Protein AF-A0A399Y060-F1 (afdb_monomer_lite)

Secondary structure (DSSP, 8-state):
--HHHHHHHHHHHHHHHHHHHHHHHHTT-SSPPP-TTS---TT-HHHHHHHHHHTIIIIITTSS-TTHHHHHHHHHHHHHHHHTT----HHHHHHHHHHHHHHHHHTT-THHHHHHHHHHHHHTTS-----------PPPSS---GGGSHHHHHHHHHHTTSTTTHHHHHHHHHHHHHTTT---PBPPTTS-GGG-SEEEEESS--GGGSGGGT--SB-STTSSSHHHHHHHHHHHHTT--GGGEEEEESS-S--SSTT---HHHHHHHHHHHHHHHHH-TT--EEEEESHHHHHHHHHHHHH-GGGGGSEEEEE--SSHHHHTGGGTS-HHHHHHHHHHHHHHHTSPPPP-

Sequence (352 aa):
MDERDYANAVGDAIRLVASELRPWMQQRLDGWPPDERGEVTPYDPHYLVNVLLELWLSHFSDSFGSDGHLLVQGFRHTRNRWAHHVPFDEEAALRGIEVCRGMLAAIASPQERELATSAGRLRGSRPPSTSKPTSRPQSVPGSHRRMRSTKFRDEQWRHRFDPYVAPVNELVDRLIEERGGSWMPYIPAYHGGIESEILLLYQDPGKMTAKDFGGSGFLGSENDDPTAQVLAECLDAADLDAKRVTPWNAYPWFLSDQGRLTDRMIKEGLNPLHRLLELIPTAHTIVTGGAKAHHSWRLFSEQYRDASRWRHIKTFHTSGRGITNGGRQTKVEGIAHVVAAFREAATPPDAP

Radius of gyration: 22.53 Å; chains: 1; bounding box: 60×54×66 Å

pLDDT: mean 85.89, std 15.28, range [29.33, 98.81]

Foldseek 3Di:
DDQVVLLVLLVVLLQVLLVLLLVLVVVQDPDAAADPVRDGDSSDSQSSLVSCQVCVVPGNVVFLPPCRNVLSVLQNVSVVCSVVVPTDDLVSSLSSLVSSLSSCVRSVHPCSVVSVVVSVVSVPPDDDDDDDDDDDDDDDPDDALCLVDPVVLVVQVVCCCPPQNNVQVVLQVVVCVVVVNQAFAGATNQAQRLQAQEEEEEAEDDLLCDVVSVHSSHDALRGNDQLSVLVVVLCVLLVHRNNNYTYAYLQGGDDPPPPPDDPVSSVVSLVSVVSSCVSRVNHAEYEYADDNSVVSLVVNVVVDVCSVSHHYHYAFRSDPCRLCVNVVHDNVVSSVRSSVSSNVSVDHPPDD

Structure (mmCIF, N/CA/C/O backbone):
data_AF-A0A399Y060-F1
#
_entry.id   AF-A0A399Y060-F1
#
loop_
_atom_site.group_PDB
_atom_site.id
_atom_site.type_symbol
_atom_site.label_atom_id
_atom_site.label_alt_id
_atom_site.label_comp_id
_atom_site.label_asym_id
_atom_site.label_entity_id
_atom_site.label_seq_id
_atom_site.pdbx_PDB_ins_code
_atom_site.Cartn_x
_atom_site.Cartn_y
_atom_site.Cartn_z
_atom_site.occupancy
_atom_site.B_iso_or_equiv
_atom_site.auth_seq_id
_atom_site.auth_comp_id
_atom_site.auth_asym_id
_atom_site.auth_atom_id
_atom_site.pdbx_PDB_model_num
ATOM 1 N N . MET A 1 1 ? 29.705 -20.782 -1.656 1.00 65.06 1 MET A N 1
ATOM 2 C CA . MET A 1 1 ? 29.185 -19.843 -2.657 1.00 65.06 1 MET A CA 1
ATOM 3 C C . MET A 1 1 ? 28.945 -18.536 -1.940 1.00 65.06 1 MET A C 1
ATOM 5 O O . MET A 1 1 ? 28.325 -18.570 -0.879 1.00 65.06 1 MET A O 1
ATOM 9 N N . ASP A 1 2 ? 29.540 -17.453 -2.418 1.00 77.00 2 ASP A N 1
ATOM 10 C CA . ASP A 1 2 ? 29.400 -16.125 -1.817 1.00 77.00 2 ASP A CA 1
ATOM 11 C C . ASP A 1 2 ? 28.355 -15.264 -2.561 1.00 77.00 2 ASP A C 1
ATOM 13 O O . ASP A 1 2 ? 27.755 -15.693 -3.547 1.00 77.00 2 ASP A O 1
ATOM 17 N N . GLU A 1 3 ? 28.086 -14.049 -2.073 1.00 72.00 3 GLU A N 1
ATOM 18 C CA . GLU A 1 3 ? 27.107 -13.135 -2.690 1.00 72.00 3 GLU A CA 1
ATOM 19 C C . GLU A 1 3 ? 27.467 -12.742 -4.135 1.00 72.00 3 GLU A C 1
ATOM 21 O O . GLU A 1 3 ? 26.578 -12.420 -4.929 1.00 72.00 3 GLU A O 1
ATOM 26 N N . ARG A 1 4 ? 28.756 -12.776 -4.506 1.00 79.31 4 ARG A N 1
ATOM 27 C CA . ARG A 1 4 ? 29.198 -12.476 -5.874 1.00 79.31 4 ARG A CA 1
ATOM 28 C C . ARG A 1 4 ? 28.886 -13.636 -6.803 1.00 79.31 4 ARG A C 1
ATOM 30 O O . ARG A 1 4 ? 28.410 -13.392 -7.907 1.00 79.31 4 ARG A O 1
ATOM 37 N N . ASP A 1 5 ? 29.087 -14.872 -6.357 1.00 85.62 5 ASP A N 1
ATOM 38 C CA . ASP A 1 5 ? 28.712 -16.066 -7.117 1.00 85.62 5 ASP A CA 1
ATOM 39 C C . ASP A 1 5 ? 27.208 -16.067 -7.449 1.00 85.62 5 ASP A C 1
ATOM 41 O O . ASP A 1 5 ? 26.809 -16.338 -8.583 1.00 85.62 5 ASP A O 1
ATOM 45 N N . TYR A 1 6 ? 26.369 -15.693 -6.479 1.00 86.62 6 TYR A N 1
ATOM 46 C CA . TYR A 1 6 ? 24.921 -15.583 -6.660 1.00 86.62 6 TYR A CA 1
ATOM 47 C C . TYR A 1 6 ? 24.521 -14.471 -7.631 1.00 86.62 6 TYR A C 1
ATOM 49 O O . TYR A 1 6 ? 23.711 -14.697 -8.532 1.00 86.62 6 TYR A O 1
ATOM 57 N N . ALA A 1 7 ? 25.107 -13.280 -7.488 1.00 81.69 7 ALA A N 1
ATOM 58 C CA . ALA A 1 7 ? 24.867 -12.180 -8.416 1.00 81.69 7 ALA A CA 1
ATOM 59 C C . ALA A 1 7 ? 25.337 -12.518 -9.844 1.00 81.69 7 ALA A C 1
ATOM 61 O O . ALA A 1 7 ? 24.665 -12.158 -10.811 1.00 81.69 7 ALA A O 1
ATOM 62 N N . ASN A 1 8 ? 26.450 -13.243 -9.990 1.00 90.44 8 ASN A N 1
ATOM 63 C CA . ASN A 1 8 ? 26.947 -13.710 -11.284 1.00 90.44 8 ASN A CA 1
ATOM 64 C C . ASN A 1 8 ? 25.979 -14.708 -11.927 1.00 90.44 8 ASN A C 1
ATOM 66 O O . ASN A 1 8 ? 25.590 -14.511 -13.074 1.00 90.44 8 ASN A O 1
ATOM 70 N N . ALA A 1 9 ? 25.510 -15.705 -11.170 1.00 91.69 9 ALA A N 1
ATOM 71 C CA . ALA A 1 9 ? 24.551 -16.691 -11.667 1.00 91.69 9 ALA A CA 1
ATOM 72 C C . ALA A 1 9 ? 23.232 -16.047 -12.133 1.00 91.69 9 ALA A C 1
ATOM 74 O O . ALA A 1 9 ? 22.681 -16.423 -13.168 1.00 91.69 9 ALA A O 1
ATOM 75 N N . VAL A 1 10 ? 22.735 -15.043 -11.401 1.00 90.38 10 VAL A N 1
ATOM 76 C CA . VAL A 1 10 ? 21.559 -14.261 -11.817 1.00 90.38 10 VAL A CA 1
ATOM 77 C C . VAL A 1 10 ? 21.853 -13.448 -13.078 1.00 90.38 10 VAL A C 1
ATOM 79 O O . VAL A 1 10 ? 21.029 -13.417 -13.989 1.00 90.38 10 VAL A O 1
ATOM 82 N N . GLY A 1 11 ? 23.026 -12.818 -13.160 1.00 91.81 11 GLY A N 1
ATOM 83 C CA . GLY A 1 11 ? 23.458 -12.077 -14.345 1.00 91.81 11 GLY A CA 1
ATOM 84 C C . GLY A 1 11 ? 23.521 -12.942 -15.600 1.00 91.81 11 GLY A C 1
ATOM 85 O O . GLY A 1 11 ? 23.037 -12.535 -16.654 1.00 91.81 11 GLY A O 1
ATOM 86 N N . ASP A 1 12 ? 24.061 -14.152 -15.486 1.00 94.88 12 ASP A N 1
ATOM 87 C CA . ASP A 1 12 ? 24.129 -15.106 -16.594 1.00 94.88 12 ASP A CA 1
ATOM 88 C C . ASP A 1 12 ? 22.731 -15.550 -17.038 1.00 94.88 12 ASP A C 1
ATOM 90 O O . ASP A 1 12 ? 22.444 -15.569 -18.236 1.00 94.88 12 ASP A O 1
ATOM 94 N N . ALA A 1 13 ? 21.822 -15.796 -16.089 1.00 95.75 13 ALA A N 1
ATOM 95 C CA . ALA A 1 13 ? 20.422 -16.099 -16.383 1.00 95.75 13 ALA A CA 1
ATOM 96 C C . ALA A 1 13 ? 19.710 -14.944 -17.115 1.00 95.75 13 ALA A C 1
ATOM 98 O O . ALA A 1 13 ? 18.998 -15.176 -18.090 1.00 95.75 13 ALA A O 1
ATOM 99 N N . ILE A 1 14 ? 19.934 -13.695 -16.688 1.00 95.69 14 ILE A N 1
ATOM 100 C CA . ILE A 1 14 ? 19.381 -12.496 -17.339 1.00 95.69 14 ILE A CA 1
ATOM 101 C C . ILE A 1 14 ? 19.876 -12.382 -18.782 1.00 95.69 14 ILE A C 1
ATOM 103 O O . ILE A 1 14 ? 19.083 -12.121 -19.689 1.00 95.69 14 ILE A O 1
ATOM 107 N N . ARG A 1 15 ? 21.182 -12.567 -19.004 1.00 96.19 15 ARG A N 1
ATOM 108 C CA . ARG A 1 15 ? 21.779 -12.493 -20.344 1.00 96.19 15 ARG A CA 1
ATOM 109 C C . ARG A 1 15 ? 21.243 -13.591 -21.257 1.00 96.19 15 ARG A C 1
ATOM 111 O O . ARG A 1 15 ? 20.951 -13.303 -22.413 1.00 96.19 15 ARG A O 1
ATOM 118 N N . LEU A 1 16 ? 21.061 -14.803 -20.730 1.00 96.31 16 LEU A N 1
ATOM 119 C CA . LEU A 1 16 ? 20.464 -15.919 -21.462 1.00 96.31 16 LEU A CA 1
ATOM 120 C C . LEU A 1 16 ? 19.025 -15.609 -21.897 1.00 96.31 16 LEU A C 1
ATOM 122 O O . LEU A 1 16 ? 18.676 -15.803 -23.061 1.00 96.31 16 LEU A O 1
ATOM 126 N N . VAL A 1 17 ? 18.202 -15.065 -20.992 1.00 96.25 17 VAL A N 1
ATOM 127 C CA . VAL A 1 17 ? 16.847 -14.612 -21.344 1.00 96.25 17 VAL A CA 1
ATOM 128 C C . VAL A 1 17 ? 16.909 -13.570 -22.451 1.00 96.25 17 VAL A C 1
ATOM 130 O O . VAL A 1 17 ? 16.206 -13.714 -23.441 1.00 96.25 17 VAL A O 1
ATOM 133 N N . ALA A 1 18 ? 17.765 -12.553 -22.335 1.00 95.88 18 ALA A N 1
ATOM 134 C CA . ALA A 1 18 ? 17.875 -11.516 -23.359 1.00 95.88 18 ALA A CA 1
ATOM 135 C C . ALA A 1 18 ? 18.305 -12.072 -24.728 1.00 95.88 18 ALA A C 1
ATOM 137 O O . ALA A 1 18 ? 17.742 -11.675 -25.750 1.00 95.88 18 ALA A O 1
ATOM 138 N N . SER A 1 19 ? 19.247 -13.023 -24.767 1.00 96.25 19 SER A N 1
ATOM 139 C CA . SER A 1 19 ? 19.694 -13.637 -26.024 1.00 96.25 19 SER A CA 1
ATOM 140 C C . SER A 1 19 ? 18.614 -14.462 -26.720 1.00 96.25 19 SER A C 1
ATOM 142 O O . SER A 1 19 ? 18.596 -14.498 -27.947 1.00 96.25 19 SER A O 1
ATOM 144 N N . GLU A 1 20 ? 17.712 -15.089 -25.962 1.00 96.62 20 GLU A N 1
ATOM 145 C CA . GLU A 1 20 ? 16.608 -15.901 -26.497 1.00 96.62 20 GLU A CA 1
ATOM 146 C C . GLU A 1 20 ? 15.372 -15.044 -26.816 1.00 96.62 20 GLU A C 1
ATOM 148 O O . GLU A 1 20 ? 14.704 -15.238 -27.832 1.00 96.62 20 GLU A O 1
ATOM 153 N N . LEU A 1 21 ? 15.096 -14.043 -25.979 1.00 95.12 21 LEU A N 1
ATOM 154 C CA . LEU A 1 21 ? 13.957 -13.144 -26.121 1.00 95.12 21 LEU A CA 1
ATOM 155 C C . LEU A 1 21 ? 14.106 -12.243 -27.352 1.00 95.12 21 LEU A C 1
ATOM 157 O O . LEU A 1 21 ? 13.134 -12.019 -28.067 1.00 95.12 21 LEU A O 1
ATOM 161 N N . ARG A 1 22 ? 15.321 -11.769 -27.652 1.00 96.06 22 ARG A N 1
ATOM 162 C CA . ARG A 1 22 ? 15.586 -10.903 -28.809 1.00 96.06 22 ARG A CA 1
ATOM 163 C C . ARG A 1 22 ? 15.112 -11.500 -30.148 1.00 96.06 22 ARG A C 1
ATOM 165 O O . ARG A 1 22 ? 14.294 -10.852 -30.802 1.00 96.06 22 ARG A O 1
ATOM 172 N N . PRO A 1 23 ? 15.602 -12.669 -30.613 1.00 95.88 23 PRO A N 1
ATOM 173 C CA . PRO A 1 23 ? 15.161 -13.237 -31.886 1.00 95.88 23 PRO A CA 1
ATOM 174 C C . PRO A 1 23 ? 13.675 -13.612 -31.863 1.00 95.88 23 PRO A C 1
ATOM 176 O O . PRO A 1 23 ? 13.009 -13.507 -32.890 1.00 95.88 23 PRO A O 1
ATOM 179 N N . TRP A 1 24 ? 13.136 -13.990 -30.700 1.00 95.12 24 TRP A N 1
ATOM 180 C CA . TRP A 1 24 ? 11.714 -14.285 -30.535 1.00 95.12 24 TRP A CA 1
ATOM 181 C C . TRP A 1 24 ? 10.823 -13.044 -30.722 1.00 95.12 24 TRP A C 1
ATOM 183 O O . TRP A 1 24 ? 9.812 -13.114 -31.426 1.00 95.12 24 TRP A O 1
ATOM 193 N N . MET A 1 25 ? 11.210 -11.898 -30.149 1.00 95.12 25 MET A N 1
ATOM 194 C CA . MET A 1 25 ? 10.517 -10.615 -30.329 1.00 95.12 25 MET A CA 1
ATOM 195 C C . MET A 1 25 ? 10.677 -10.100 -31.760 1.00 95.12 25 MET A C 1
ATOM 197 O O . MET A 1 25 ? 9.716 -9.624 -32.353 1.00 95.12 25 MET A O 1
ATOM 201 N N . GLN A 1 26 ? 11.864 -10.254 -32.354 1.00 94.88 26 GLN A N 1
ATOM 202 C CA . GLN A 1 26 ? 12.139 -9.797 -33.718 1.00 94.88 26 GLN A CA 1
ATOM 203 C C . GLN A 1 26 ? 11.237 -10.457 -34.774 1.00 94.88 26 GLN A C 1
ATOM 205 O O . GLN A 1 26 ? 10.963 -9.847 -35.798 1.00 94.88 26 GLN A O 1
ATOM 210 N N . GLN A 1 27 ? 10.755 -11.678 -34.534 1.00 93.50 27 GLN A N 1
ATOM 211 C CA . GLN A 1 27 ? 9.799 -12.350 -35.426 1.00 93.50 27 GLN A CA 1
ATOM 212 C C . GLN A 1 27 ? 8.378 -11.772 -35.353 1.00 93.50 27 GLN A C 1
ATOM 214 O O . GLN A 1 27 ? 7.561 -12.072 -36.218 1.00 93.50 27 GLN A O 1
ATOM 219 N N . ARG A 1 28 ? 8.070 -11.002 -34.305 1.00 92.81 28 ARG A N 1
ATOM 220 C CA . ARG A 1 28 ? 6.731 -10.469 -34.010 1.00 92.81 28 ARG A CA 1
ATOM 221 C C . ARG A 1 28 ? 6.624 -8.970 -34.229 1.00 92.81 28 ARG A C 1
ATOM 223 O O . ARG A 1 28 ? 5.519 -8.462 -34.330 1.00 92.81 28 ARG A O 1
ATOM 230 N N . LEU A 1 29 ? 7.751 -8.272 -34.258 1.00 92.06 29 LEU A N 1
ATOM 231 C CA . LEU A 1 29 ? 7.806 -6.829 -34.424 1.00 92.06 29 LEU A CA 1
ATOM 232 C C . LEU A 1 29 ? 8.061 -6.473 -35.889 1.00 92.06 29 LEU A C 1
ATOM 234 O O . LEU A 1 29 ? 8.983 -7.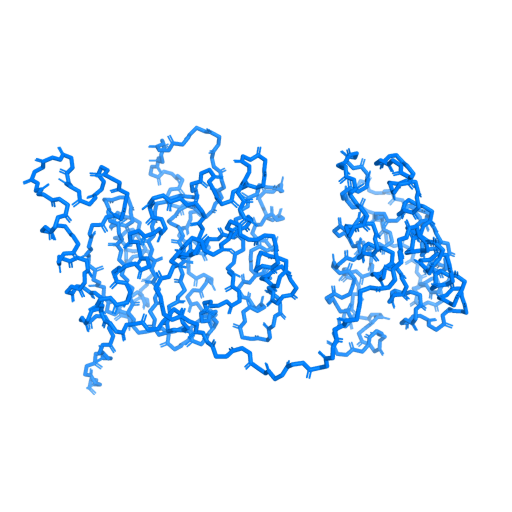007 -36.503 1.00 92.06 29 LEU A O 1
ATOM 238 N N . ASP A 1 30 ? 7.321 -5.493 -36.405 1.00 89.00 30 ASP A N 1
ATOM 239 C CA . ASP A 1 30 ? 7.594 -4.890 -37.720 1.00 89.00 30 ASP A CA 1
ATOM 240 C C . ASP A 1 30 ? 8.923 -4.108 -37.731 1.00 89.00 30 ASP A C 1
ATOM 242 O O . ASP A 1 30 ? 9.558 -3.910 -38.767 1.00 89.00 30 ASP A O 1
ATOM 246 N N . GLY A 1 31 ? 9.365 -3.675 -36.550 1.00 91.50 31 GLY A N 1
ATOM 247 C CA . GLY A 1 31 ? 10.620 -2.986 -36.308 1.00 91.50 31 GLY A CA 1
ATOM 248 C C . GLY A 1 31 ? 10.815 -2.732 -34.816 1.00 91.50 31 GLY A C 1
ATOM 249 O O . GLY A 1 31 ? 9.864 -2.742 -34.036 1.00 91.50 31 GLY A O 1
ATOM 250 N N . TRP A 1 32 ? 12.060 -2.512 -34.408 1.00 94.44 32 TRP A N 1
ATOM 251 C CA . TRP A 1 32 ? 12.381 -2.179 -33.023 1.00 94.44 32 TRP A CA 1
ATOM 252 C C . TRP A 1 32 ? 11.993 -0.721 -32.724 1.00 94.44 32 TRP A C 1
ATOM 254 O O . TRP A 1 32 ? 12.486 0.170 -33.423 1.00 94.44 32 TRP A O 1
ATOM 264 N N . PRO A 1 33 ? 11.132 -0.449 -31.725 1.00 89.94 33 PRO A N 1
ATOM 265 C CA . PRO A 1 33 ? 10.753 0.918 -31.382 1.00 89.94 33 PRO A CA 1
ATOM 266 C C . PRO A 1 33 ? 11.924 1.659 -30.713 1.00 89.94 33 PRO A C 1
ATOM 268 O O . PRO A 1 33 ? 12.700 1.041 -29.984 1.00 89.94 33 PRO A O 1
ATOM 271 N N . PRO A 1 34 ? 12.094 2.969 -30.939 1.00 85.88 34 PRO A N 1
ATOM 272 C CA . PRO A 1 34 ? 13.097 3.742 -30.214 1.00 85.88 34 PRO A CA 1
ATOM 273 C C . PRO A 1 34 ? 12.766 3.788 -28.717 1.00 85.88 34 PRO A C 1
ATOM 275 O O . PRO A 1 34 ? 11.595 3.857 -28.348 1.00 85.88 34 PRO A O 1
ATOM 278 N N . ASP A 1 35 ? 13.790 3.781 -27.865 1.00 75.69 35 ASP A N 1
ATOM 279 C CA . ASP A 1 35 ? 13.614 4.088 -26.446 1.00 75.69 35 ASP A CA 1
ATOM 280 C C . ASP A 1 35 ? 13.391 5.598 -26.207 1.00 75.69 35 ASP A C 1
ATOM 282 O O . ASP A 1 35 ? 13.373 6.407 -27.139 1.00 75.69 35 ASP A O 1
ATOM 286 N N . GLU A 1 36 ? 13.250 6.005 -24.941 1.00 67.94 36 GLU A N 1
ATOM 287 C CA . GLU A 1 36 ? 13.050 7.409 -24.541 1.00 67.94 36 GLU A CA 1
ATOM 288 C C . GLU A 1 36 ? 14.150 8.370 -25.036 1.00 67.94 36 GLU A C 1
ATOM 290 O O . GLU A 1 36 ? 13.930 9.580 -25.118 1.00 67.94 36 GLU A O 1
ATOM 295 N N . ARG A 1 37 ? 15.344 7.855 -25.355 1.00 71.31 37 ARG A N 1
ATOM 296 C CA . ARG A 1 37 ? 16.495 8.621 -25.857 1.00 71.31 37 ARG A CA 1
ATOM 297 C C . ARG A 1 37 ? 16.634 8.539 -27.376 1.00 71.31 37 ARG A C 1
ATOM 299 O O . ARG A 1 37 ? 17.544 9.153 -27.931 1.00 71.31 37 ARG A O 1
ATOM 306 N N . GLY A 1 38 ? 15.739 7.822 -28.051 1.00 76.81 38 GLY A N 1
ATOM 307 C CA . GLY A 1 38 ? 15.813 7.567 -29.485 1.00 76.81 38 GLY A CA 1
ATOM 308 C C . GLY A 1 38 ? 16.777 6.440 -29.864 1.00 76.81 38 GLY A C 1
ATOM 309 O O . GLY A 1 38 ? 17.034 6.248 -31.053 1.00 76.81 38 GLY A O 1
ATOM 310 N N . GLU A 1 39 ? 17.328 5.709 -28.893 1.00 81.19 39 GLU A N 1
ATOM 311 C CA . GLU A 1 39 ? 18.279 4.624 -29.124 1.00 81.19 39 GLU A CA 1
ATOM 312 C C . GLU A 1 39 ? 17.560 3.275 -29.262 1.00 81.19 39 GLU A C 1
ATOM 314 O O . GLU A 1 39 ? 16.488 3.036 -28.705 1.00 81.19 39 GLU A O 1
ATOM 319 N N . VAL A 1 40 ? 18.156 2.366 -30.036 1.00 89.25 40 VAL A N 1
ATOM 320 C CA . VAL A 1 40 ? 17.643 1.007 -30.248 1.00 89.25 40 VAL A CA 1
ATOM 321 C C . VAL A 1 40 ? 18.729 0.017 -29.853 1.00 89.25 40 VAL A C 1
ATOM 323 O O . VAL A 1 40 ? 19.713 -0.179 -30.571 1.00 89.25 40 VAL A O 1
ATOM 326 N N . THR A 1 41 ? 18.553 -0.619 -28.696 1.00 89.94 41 THR A N 1
ATOM 327 C CA . THR A 1 41 ? 19.542 -1.520 -28.088 1.00 89.94 41 THR A CA 1
ATOM 328 C C . THR A 1 41 ? 18.943 -2.910 -27.831 1.00 89.94 41 THR A C 1
ATOM 330 O O . THR A 1 41 ? 18.856 -3.360 -26.692 1.00 89.94 41 THR A O 1
ATOM 333 N N . PRO A 1 42 ? 18.596 -3.684 -28.880 1.00 87.94 42 PRO A N 1
ATOM 334 C CA . PRO A 1 42 ? 17.877 -4.963 -28.766 1.00 87.94 42 PRO A CA 1
ATOM 335 C C . PRO A 1 42 ? 18.699 -6.102 -28.136 1.00 87.94 42 PRO A C 1
ATOM 337 O O . PRO A 1 42 ? 18.297 -7.259 -28.171 1.00 87.94 42 PRO A O 1
ATOM 340 N N . TYR A 1 43 ? 19.873 -5.795 -27.595 1.00 89.44 43 TYR A N 1
ATOM 341 C CA . TYR A 1 43 ? 20.747 -6.695 -26.844 1.00 89.44 43 TYR A CA 1
ATOM 342 C C . TYR A 1 43 ? 20.677 -6.419 -25.337 1.00 89.44 43 TYR A C 1
ATOM 344 O O . TYR A 1 43 ? 21.100 -7.262 -24.549 1.00 89.44 43 TYR A O 1
ATOM 352 N N . ASP A 1 44 ? 20.194 -5.237 -24.943 1.00 88.62 44 ASP A N 1
ATOM 353 C CA . ASP A 1 44 ? 20.078 -4.831 -23.551 1.00 88.62 44 ASP A CA 1
ATOM 354 C C . ASP A 1 44 ? 18.815 -5.461 -22.935 1.00 88.62 44 ASP A C 1
ATOM 356 O O . ASP A 1 44 ? 17.697 -5.197 -23.397 1.00 88.62 44 ASP A O 1
ATOM 360 N N . PRO A 1 45 ? 18.953 -6.271 -21.868 1.00 88.94 45 PRO A N 1
ATOM 361 C CA . PRO A 1 45 ? 17.814 -6.781 -21.116 1.00 88.94 45 PRO A CA 1
ATOM 362 C C . PRO A 1 45 ? 16.850 -5.688 -20.631 1.00 88.94 45 PRO A C 1
ATOM 364 O O . PRO A 1 45 ? 15.676 -5.975 -20.415 1.00 88.94 45 PRO A O 1
ATOM 367 N N . HIS A 1 46 ? 17.314 -4.453 -20.402 1.00 85.69 46 HIS A N 1
ATOM 368 C CA . HIS A 1 46 ? 16.439 -3.334 -20.051 1.00 85.69 46 HIS A CA 1
ATOM 369 C C . HIS A 1 46 ? 15.498 -2.965 -21.181 1.00 85.69 46 HIS A C 1
ATOM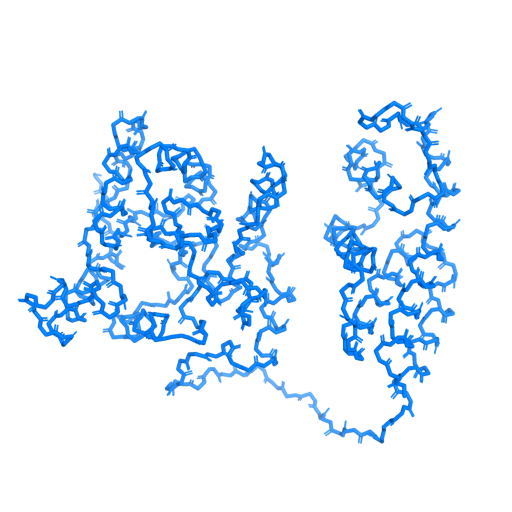 371 O O . HIS A 1 46 ? 14.280 -2.978 -20.999 1.00 85.69 46 HIS A O 1
ATOM 377 N N . TYR A 1 47 ? 16.081 -2.688 -22.338 1.00 89.38 47 TYR A N 1
ATOM 378 C CA . TYR A 1 47 ? 15.360 -2.307 -23.533 1.00 89.38 47 TYR A CA 1
ATOM 379 C C . TYR A 1 47 ? 14.331 -3.375 -23.932 1.00 89.38 47 TYR A C 1
ATOM 381 O O . TYR A 1 47 ? 13.154 -3.065 -24.090 1.00 89.38 47 TYR A O 1
ATOM 389 N N . LEU A 1 48 ? 14.738 -4.649 -23.988 1.00 92.50 48 LEU A N 1
ATOM 390 C CA . LEU A 1 48 ? 13.848 -5.750 -24.380 1.00 92.50 48 LEU A CA 1
ATOM 391 C C . LEU A 1 48 ? 12.602 -5.859 -23.490 1.00 92.50 48 LEU A C 1
ATOM 393 O O . LEU A 1 48 ? 11.503 -6.073 -23.990 1.00 92.50 48 LEU A O 1
ATOM 397 N N . VAL A 1 49 ? 12.761 -5.695 -22.175 1.00 89.75 49 VAL A N 1
ATOM 398 C CA . VAL A 1 49 ? 11.646 -5.785 -21.222 1.00 89.75 49 VAL A CA 1
ATOM 399 C C . VAL A 1 49 ? 10.687 -4.614 -21.355 1.00 89.75 49 VAL A C 1
ATOM 401 O O . VAL A 1 49 ? 9.480 -4.824 -21.275 1.00 89.75 49 VAL A O 1
ATOM 404 N N . ASN A 1 50 ? 11.200 -3.405 -21.578 1.00 84.44 50 ASN A N 1
ATOM 405 C CA . ASN A 1 50 ? 10.343 -2.242 -21.779 1.00 84.44 50 ASN A CA 1
ATOM 406 C C . ASN A 1 50 ? 9.529 -2.389 -23.067 1.00 84.44 50 ASN A C 1
ATOM 408 O O . ASN A 1 50 ? 8.312 -2.263 -23.015 1.00 84.44 50 ASN A O 1
ATOM 412 N N . VAL A 1 51 ? 10.156 -2.796 -24.177 1.00 88.81 51 VAL A N 1
ATOM 413 C CA . VAL A 1 51 ? 9.435 -3.070 -25.433 1.00 88.81 51 VAL A CA 1
ATOM 414 C C . VAL A 1 51 ? 8.379 -4.164 -25.242 1.00 88.81 51 VAL A C 1
ATOM 416 O O . VAL A 1 51 ? 7.262 -4.041 -25.744 1.00 88.81 51 VAL A O 1
ATOM 419 N N . LEU A 1 52 ? 8.705 -5.222 -24.491 1.00 87.38 52 LEU A N 1
ATOM 420 C CA . LEU A 1 52 ? 7.773 -6.312 -24.196 1.00 87.38 52 LEU A CA 1
ATOM 421 C C . LEU A 1 52 ? 6.554 -5.831 -23.386 1.00 87.38 52 LEU A C 1
ATOM 423 O O . LEU A 1 52 ? 5.439 -6.272 -23.652 1.00 87.38 52 LEU A O 1
ATOM 427 N N . LEU A 1 53 ? 6.752 -4.931 -22.416 1.00 82.25 53 LEU A N 1
ATOM 428 C CA . LEU A 1 53 ? 5.679 -4.365 -21.589 1.00 82.25 53 LEU A CA 1
ATOM 429 C C . LEU A 1 53 ? 4.845 -3.316 -22.340 1.00 82.25 53 LEU A C 1
ATOM 431 O O . LEU A 1 53 ? 3.621 -3.329 -22.240 1.00 82.25 53 LEU A O 1
ATOM 435 N N . GLU A 1 54 ? 5.483 -2.434 -23.105 1.00 81.69 54 GLU A N 1
ATOM 436 C CA . GLU A 1 54 ? 4.820 -1.356 -23.850 1.00 81.69 54 GLU A CA 1
ATOM 437 C C . GLU A 1 54 ? 3.949 -1.892 -24.987 1.00 81.69 54 GLU A C 1
ATOM 439 O O . GLU A 1 54 ? 2.822 -1.441 -25.190 1.00 81.69 54 GLU A O 1
ATOM 444 N N . LEU A 1 55 ? 4.447 -2.896 -25.711 1.00 83.81 55 LEU A N 1
ATOM 445 C CA . LEU A 1 55 ? 3.733 -3.522 -26.823 1.00 83.81 55 LEU A CA 1
ATOM 446 C C . LEU A 1 55 ? 2.968 -4.781 -26.395 1.00 83.81 55 LEU A C 1
ATOM 448 O O . LEU A 1 55 ? 2.547 -5.567 -27.246 1.00 83.81 55 LEU A O 1
ATOM 452 N N . TRP A 1 56 ? 2.760 -4.966 -25.085 1.00 82.50 56 TRP A N 1
ATOM 453 C CA . TRP A 1 56 ? 2.145 -6.164 -24.514 1.00 82.50 56 TRP A CA 1
ATOM 454 C C . TRP A 1 56 ? 0.812 -6.503 -25.179 1.00 82.50 56 TRP A C 1
ATOM 456 O O . TRP A 1 56 ? 0.655 -7.576 -25.753 1.00 82.50 56 TRP A O 1
ATOM 466 N N . LEU A 1 57 ? -0.143 -5.569 -25.155 1.00 75.06 57 LEU A N 1
ATOM 467 C CA . LEU A 1 57 ? -1.493 -5.816 -25.667 1.00 75.06 57 LEU A CA 1
ATOM 468 C C . LEU A 1 57 ? -1.519 -6.074 -27.175 1.00 75.06 57 LEU A C 1
ATOM 470 O O . LEU A 1 57 ? -2.321 -6.887 -27.631 1.00 75.06 57 LEU A O 1
ATOM 474 N N . SER A 1 58 ? -0.652 -5.401 -27.929 1.00 82.12 58 SER A N 1
ATOM 475 C CA . SER A 1 58 ? -0.672 -5.407 -29.391 1.00 82.12 58 SER A CA 1
ATOM 476 C C . SER A 1 58 ? 0.088 -6.575 -30.017 1.00 82.12 58 SER A C 1
ATOM 478 O O . SER A 1 58 ? -0.344 -7.055 -31.059 1.00 82.12 58 SER A O 1
ATOM 480 N N . HIS A 1 59 ? 1.182 -7.039 -29.404 1.00 82.94 59 HIS A N 1
ATOM 481 C CA . HIS A 1 59 ? 2.088 -8.017 -30.026 1.00 82.94 59 HIS A CA 1
ATOM 482 C C . HIS A 1 59 ? 2.349 -9.271 -29.184 1.00 82.94 59 HIS A C 1
ATOM 484 O O . HIS A 1 59 ? 2.871 -10.250 -29.718 1.00 82.94 59 HIS A O 1
ATOM 490 N N . PHE A 1 60 ? 2.041 -9.249 -27.880 1.00 82.81 60 PHE A N 1
ATOM 491 C CA . PHE A 1 60 ? 2.503 -10.286 -26.947 1.00 82.81 60 PHE A CA 1
ATOM 492 C C . PHE A 1 60 ? 1.427 -10.814 -25.987 1.00 82.81 60 PHE A C 1
ATOM 494 O O . PHE A 1 60 ? 1.729 -11.672 -25.165 1.00 82.81 60 PHE A O 1
ATOM 501 N N . SER A 1 61 ? 0.185 -10.333 -26.069 1.00 72.81 61 SER A N 1
ATOM 502 C CA . SER A 1 61 ? -0.894 -10.668 -25.126 1.00 72.81 61 SER A CA 1
ATOM 503 C C . SER A 1 61 ? -1.394 -12.108 -25.243 1.00 72.81 61 SER A C 1
ATOM 505 O O . SER A 1 61 ? -1.937 -12.654 -24.286 1.00 72.81 61 SER A O 1
ATOM 507 N N . ASP A 1 62 ? -1.189 -12.727 -26.403 1.00 75.56 62 ASP A N 1
ATOM 508 C CA . ASP A 1 62 ? -1.433 -14.148 -26.658 1.00 75.56 62 ASP A CA 1
ATOM 509 C C . ASP A 1 62 ? -0.294 -15.051 -26.152 1.00 75.56 62 ASP A C 1
ATOM 511 O O . ASP A 1 62 ? -0.425 -16.276 -26.090 1.00 75.56 62 ASP A O 1
ATOM 515 N N . SER A 1 63 ? 0.827 -14.439 -25.780 1.00 67.81 63 SER A N 1
ATOM 516 C CA . SER A 1 63 ? 2.049 -15.085 -25.339 1.00 67.81 63 SER A CA 1
ATOM 517 C C . SER A 1 63 ? 2.134 -15.010 -23.803 1.00 67.81 63 SER A C 1
ATOM 519 O O . SER A 1 63 ? 1.556 -14.129 -23.178 1.00 67.81 63 SER A O 1
ATOM 521 N N . PHE A 1 64 ? 2.851 -15.940 -23.157 1.00 69.31 64 PHE A N 1
ATOM 522 C CA . PHE A 1 64 ? 3.066 -15.998 -21.692 1.00 69.31 64 PHE A CA 1
ATOM 523 C C . PHE A 1 64 ? 1.857 -16.348 -20.783 1.00 69.31 64 PHE A C 1
ATOM 525 O O . PHE A 1 64 ? 2.039 -16.467 -19.570 1.00 69.31 64 PHE A O 1
ATOM 532 N N . GLY A 1 65 ? 0.663 -16.613 -21.324 1.00 65.06 65 GLY A N 1
ATOM 533 C CA . GLY A 1 65 ? -0.508 -17.048 -20.540 1.00 65.06 65 GLY A CA 1
ATOM 534 C C . GLY A 1 65 ? -1.140 -15.937 -19.684 1.00 65.06 65 GLY A C 1
ATOM 535 O O . GLY A 1 65 ? -0.723 -14.784 -19.747 1.00 65.06 65 GLY A O 1
ATOM 536 N N . SER A 1 66 ? -2.154 -16.276 -18.871 1.00 55.81 66 SER A N 1
ATOM 537 C CA . SER A 1 66 ? -2.941 -15.292 -18.093 1.00 55.81 66 SER A CA 1
ATOM 538 C C . SER A 1 66 ? -2.101 -14.427 -17.151 1.00 55.81 66 SER A C 1
ATOM 540 O O . SER A 1 66 ? -2.436 -13.270 -16.917 1.00 55.81 66 SER A O 1
ATOM 542 N N . ASP A 1 67 ? -0.986 -14.972 -16.665 1.00 61.47 67 ASP A N 1
ATOM 543 C CA . ASP A 1 67 ? -0.128 -14.341 -15.659 1.00 61.47 67 ASP A CA 1
ATOM 544 C C . ASP A 1 67 ? 1.189 -13.834 -16.273 1.00 61.47 67 ASP A C 1
ATOM 546 O O . ASP A 1 67 ? 2.138 -13.480 -15.568 1.00 61.47 67 ASP A O 1
ATOM 550 N N . GLY A 1 68 ? 1.271 -13.796 -17.605 1.00 66.00 68 GLY A N 1
ATOM 551 C CA . GLY A 1 68 ? 2.487 -13.456 -18.330 1.00 66.00 68 GLY A CA 1
ATOM 552 C C . GLY A 1 68 ? 3.035 -12.074 -17.991 1.00 66.00 68 GLY A C 1
ATOM 553 O O . GLY A 1 68 ? 4.244 -11.902 -17.844 1.00 66.00 68 GLY A O 1
ATOM 554 N N . HIS A 1 69 ? 2.148 -11.105 -17.767 1.00 70.75 69 HIS A N 1
ATOM 555 C CA . HIS A 1 69 ? 2.543 -9.752 -17.391 1.00 70.75 69 HIS A CA 1
ATOM 556 C C . HIS A 1 69 ? 3.276 -9.731 -16.037 1.00 70.75 69 HIS A C 1
ATOM 558 O O . HIS A 1 69 ? 4.299 -9.062 -15.889 1.00 70.75 69 HIS A O 1
ATOM 564 N N . LEU A 1 70 ? 2.824 -10.538 -15.067 1.00 66.12 70 LEU A N 1
ATOM 565 C CA . LEU A 1 70 ? 3.467 -10.671 -13.753 1.00 66.12 70 LEU A CA 1
ATOM 566 C C . LEU A 1 70 ? 4.861 -11.291 -13.862 1.00 66.12 70 LEU A C 1
ATOM 568 O O . LEU A 1 70 ? 5.789 -10.873 -13.164 1.00 66.12 70 LEU A O 1
ATOM 572 N N . LEU A 1 71 ? 5.022 -12.269 -14.752 1.00 77.00 71 LEU A N 1
ATOM 573 C CA . LEU A 1 71 ? 6.307 -12.904 -15.022 1.00 77.00 71 LEU A CA 1
ATOM 574 C C . LEU A 1 71 ? 7.311 -11.906 -15.625 1.00 77.00 71 LEU A C 1
ATOM 576 O O . LEU A 1 71 ? 8.449 -11.826 -15.151 1.00 77.00 71 LEU A O 1
ATOM 580 N N . VAL A 1 72 ? 6.881 -11.091 -16.594 1.00 79.94 72 VAL A N 1
ATOM 581 C CA . VAL A 1 72 ? 7.719 -10.041 -17.199 1.00 79.94 72 VAL A CA 1
ATOM 582 C C . VAL A 1 72 ? 8.105 -8.972 -16.175 1.00 79.94 72 VAL A C 1
ATOM 584 O O . VAL A 1 72 ? 9.278 -8.598 -16.089 1.00 79.94 72 VAL A O 1
ATOM 587 N N . GLN A 1 73 ? 7.165 -8.524 -15.338 1.00 74.62 73 GLN A N 1
ATOM 588 C CA . GLN A 1 73 ? 7.451 -7.573 -14.257 1.00 74.62 73 GLN A CA 1
ATOM 589 C C . GLN A 1 73 ? 8.417 -8.163 -13.215 1.00 74.62 73 GLN A C 1
ATOM 591 O O . GLN A 1 73 ? 9.339 -7.488 -12.744 1.00 74.62 73 GLN A O 1
ATOM 596 N N . GLY A 1 74 ? 8.276 -9.452 -12.893 1.00 70.94 74 GLY A N 1
ATOM 597 C CA . GLY A 1 74 ? 9.233 -10.183 -12.063 1.00 70.94 74 GLY A CA 1
ATOM 598 C C . GLY A 1 74 ? 10.641 -10.175 -12.660 1.00 70.94 74 GLY A C 1
ATOM 599 O O . GLY A 1 74 ? 11.618 -9.936 -11.944 1.00 70.94 74 GLY A O 1
ATOM 600 N N . PHE A 1 75 ? 10.759 -10.392 -13.973 1.00 86.50 75 PHE A N 1
ATOM 601 C CA . PHE A 1 75 ? 12.043 -10.370 -14.672 1.00 86.50 75 PHE A CA 1
ATOM 602 C C . PHE A 1 75 ? 12.657 -8.966 -14.683 1.00 86.50 75 PHE A C 1
ATOM 604 O O . PHE A 1 75 ? 13.836 -8.819 -14.346 1.00 86.50 75 PHE A O 1
ATOM 611 N N . ARG A 1 76 ? 11.852 -7.923 -14.942 1.00 83.81 76 ARG A N 1
ATOM 612 C CA . ARG A 1 76 ? 12.263 -6.512 -14.825 1.00 83.81 76 ARG A CA 1
ATOM 613 C C . ARG A 1 76 ? 12.861 -6.219 -13.452 1.00 83.81 76 ARG A C 1
ATOM 615 O O . ARG A 1 76 ? 13.946 -5.644 -13.359 1.00 83.81 76 ARG A O 1
ATOM 622 N N . HIS A 1 77 ? 12.185 -6.654 -12.389 1.00 72.81 77 HIS A N 1
ATOM 623 C CA . HIS A 1 77 ? 12.640 -6.462 -11.015 1.00 72.81 77 HIS A CA 1
ATOM 624 C C . HIS A 1 77 ? 13.979 -7.161 -10.739 1.00 72.81 77 HIS A C 1
ATOM 626 O O . HIS A 1 77 ? 14.912 -6.524 -10.242 1.00 72.81 77 HIS A O 1
ATOM 632 N N . THR A 1 78 ? 14.102 -8.446 -11.091 1.00 74.06 78 THR A N 1
ATOM 633 C CA . THR A 1 78 ? 15.356 -9.206 -10.940 1.00 74.06 78 THR A CA 1
ATOM 634 C C . THR A 1 78 ? 16.503 -8.535 -11.700 1.00 74.06 78 THR A C 1
ATOM 636 O O . THR A 1 78 ? 17.598 -8.386 -11.150 1.00 74.06 78 THR A O 1
ATOM 639 N N . ARG A 1 79 ? 16.251 -8.057 -12.926 1.00 92.12 79 ARG A N 1
ATOM 640 C CA . ARG A 1 79 ? 17.256 -7.376 -13.750 1.00 92.12 79 ARG A CA 1
ATOM 641 C C . ARG A 1 79 ? 17.687 -6.040 -13.167 1.00 92.12 79 ARG A C 1
ATOM 643 O O . ARG A 1 79 ? 18.886 -5.790 -13.084 1.00 92.12 79 ARG A O 1
ATOM 650 N N . ASN A 1 80 ? 16.744 -5.200 -12.740 1.00 73.25 80 ASN A N 1
ATOM 651 C CA . ASN A 1 80 ? 17.048 -3.920 -12.091 1.00 73.25 80 ASN A CA 1
ATOM 652 C C . ASN A 1 80 ? 17.905 -4.135 -10.840 1.00 73.25 80 ASN A C 1
ATOM 654 O O . ASN A 1 80 ? 18.934 -3.486 -10.676 1.00 73.25 80 ASN A O 1
ATOM 658 N N . ARG A 1 81 ? 17.531 -5.099 -9.991 1.00 79.62 81 ARG A N 1
ATOM 659 C CA . ARG A 1 81 ? 18.299 -5.448 -8.790 1.00 79.62 81 ARG A CA 1
ATOM 660 C C . ARG A 1 81 ? 19.752 -5.815 -9.124 1.00 79.62 81 ARG A C 1
ATOM 662 O O . ARG A 1 81 ? 20.669 -5.314 -8.479 1.00 79.62 81 ARG A O 1
ATOM 669 N N . TRP A 1 82 ? 19.954 -6.650 -10.143 1.00 86.25 82 TRP A N 1
ATOM 670 C CA . TRP A 1 82 ? 21.284 -7.045 -10.613 1.00 86.25 82 TRP A CA 1
ATOM 671 C C . TRP A 1 82 ? 22.089 -5.874 -11.193 1.00 86.25 82 TRP A C 1
ATOM 673 O O . TRP A 1 82 ? 23.237 -5.668 -10.800 1.00 86.25 82 TRP A O 1
ATOM 683 N N . ALA A 1 83 ? 21.478 -5.063 -12.060 1.00 73.44 83 ALA A N 1
ATOM 684 C CA . ALA A 1 83 ? 22.126 -3.911 -12.689 1.00 73.44 83 ALA A CA 1
ATOM 685 C C . ALA A 1 83 ? 22.539 -2.825 -11.677 1.00 73.44 83 ALA A C 1
ATOM 687 O O . ALA A 1 83 ? 23.541 -2.147 -11.876 1.00 73.44 83 ALA A O 1
ATOM 688 N N . HIS A 1 84 ? 21.800 -2.682 -10.573 1.00 67.69 84 HIS A N 1
ATOM 689 C CA . HIS A 1 84 ? 22.123 -1.746 -9.492 1.00 67.69 84 HIS A CA 1
ATOM 690 C C . HIS A 1 84 ? 23.075 -2.322 -8.431 1.00 67.69 84 HIS A C 1
ATOM 692 O O . HIS A 1 84 ? 23.245 -1.713 -7.377 1.00 67.69 84 HIS A O 1
ATOM 698 N N . HIS A 1 85 ? 23.694 -3.481 -8.684 1.00 76.50 85 HIS A N 1
ATOM 699 C CA . HIS A 1 85 ? 24.627 -4.142 -7.764 1.00 76.50 85 HIS A CA 1
ATOM 700 C C . HIS A 1 85 ? 24.043 -4.422 -6.369 1.00 76.50 85 HIS A C 1
ATOM 702 O O . HIS A 1 85 ? 24.770 -4.476 -5.376 1.00 76.50 85 HIS A O 1
ATOM 708 N N . VAL A 1 86 ? 22.725 -4.622 -6.279 1.00 68.94 86 VAL A N 1
ATOM 709 C CA . VAL A 1 86 ? 22.084 -5.009 -5.022 1.00 68.94 86 VAL A CA 1
ATOM 710 C C . VAL A 1 86 ? 22.460 -6.468 -4.716 1.00 68.94 86 VAL A C 1
ATOM 712 O O . VAL A 1 86 ? 22.288 -7.318 -5.595 1.00 68.94 86 VAL A O 1
ATOM 715 N N . PRO A 1 87 ? 22.926 -6.797 -3.493 1.00 68.62 87 PRO A N 1
ATOM 716 C CA . PRO A 1 87 ? 23.383 -8.146 -3.155 1.00 68.62 87 PRO A CA 1
ATOM 717 C C . PRO A 1 87 ? 22.322 -9.225 -3.383 1.00 68.62 87 PRO A C 1
ATOM 719 O O . PRO A 1 87 ? 21.129 -8.978 -3.180 1.00 68.62 87 PRO A O 1
ATOM 722 N N . PHE A 1 88 ? 22.754 -10.432 -3.757 1.00 76.12 88 PHE A N 1
ATOM 723 C CA . PHE A 1 88 ? 21.909 -11.624 -3.851 1.00 76.12 88 PHE A CA 1
ATOM 724 C C . PHE A 1 88 ? 22.369 -12.662 -2.828 1.00 76.12 88 PHE A C 1
ATOM 726 O O . PHE A 1 88 ? 23.488 -13.163 -2.904 1.00 76.12 88 PHE A O 1
ATOM 733 N N . ASP A 1 89 ? 21.482 -13.003 -1.895 1.00 80.31 89 ASP A N 1
ATOM 734 C CA . ASP A 1 89 ? 21.599 -14.245 -1.137 1.00 80.31 89 ASP A CA 1
ATOM 735 C C . ASP A 1 89 ? 21.129 -15.437 -1.993 1.00 80.31 89 ASP A C 1
ATOM 737 O O . ASP A 1 89 ? 20.577 -15.268 -3.086 1.00 80.31 89 ASP A O 1
ATOM 741 N N . GLU A 1 90 ? 21.347 -16.654 -1.495 1.00 79.88 90 GLU A N 1
ATOM 742 C CA . GLU A 1 90 ? 20.989 -17.898 -2.188 1.00 79.88 90 GLU A CA 1
ATOM 743 C C . GLU A 1 90 ? 19.522 -17.918 -2.633 1.00 79.88 90 GLU A C 1
ATOM 745 O O . GLU A 1 90 ? 19.201 -18.263 -3.771 1.00 79.88 90 GLU A O 1
ATOM 750 N N . GLU A 1 91 ? 18.611 -17.515 -1.750 1.00 75.69 91 GLU A N 1
ATOM 751 C CA . GLU A 1 91 ? 17.179 -17.577 -2.015 1.00 75.69 91 GLU A CA 1
ATOM 752 C C . GLU A 1 91 ? 16.744 -16.529 -3.047 1.00 75.69 91 GLU A C 1
ATOM 754 O O . GLU A 1 91 ? 15.957 -16.816 -3.952 1.00 75.69 91 GLU A O 1
ATOM 759 N N . ALA A 1 92 ? 17.262 -15.304 -2.947 1.00 70.81 92 ALA A N 1
ATOM 760 C CA . ALA A 1 92 ? 17.067 -14.263 -3.944 1.00 70.81 92 ALA A CA 1
ATOM 761 C C . ALA A 1 92 ? 17.616 -14.681 -5.309 1.00 70.81 92 ALA A C 1
ATOM 763 O O . ALA A 1 92 ? 16.953 -14.431 -6.316 1.00 70.81 92 ALA A O 1
ATOM 764 N N . ALA A 1 93 ? 18.780 -15.332 -5.347 1.00 82.44 93 ALA A N 1
ATOM 765 C CA . ALA A 1 93 ? 19.377 -15.812 -6.584 1.00 82.44 93 ALA A CA 1
ATOM 766 C C . ALA A 1 93 ? 18.535 -16.912 -7.226 1.00 82.44 93 ALA A C 1
ATOM 768 O O . ALA A 1 93 ? 18.183 -16.814 -8.399 1.00 82.44 93 ALA A O 1
ATOM 769 N N . LEU A 1 94 ? 18.123 -17.912 -6.444 1.00 82.06 94 LEU A N 1
ATOM 770 C CA . LEU A 1 94 ? 17.264 -18.993 -6.922 1.00 82.06 94 LEU A CA 1
ATOM 771 C C . LEU A 1 94 ? 15.918 -18.474 -7.437 1.00 82.06 94 LEU A C 1
ATOM 773 O O . LEU A 1 94 ? 15.462 -18.925 -8.483 1.00 82.06 94 LEU A O 1
ATOM 777 N N . ARG A 1 95 ? 15.296 -17.502 -6.756 1.00 79.25 95 ARG A N 1
ATOM 778 C CA . ARG A 1 95 ? 14.062 -16.855 -7.241 1.00 79.25 95 ARG A CA 1
ATOM 779 C C . ARG A 1 95 ? 14.294 -16.056 -8.520 1.00 79.25 95 ARG A C 1
ATOM 781 O O . ARG A 1 95 ? 13.480 -16.137 -9.433 1.00 79.25 95 ARG A O 1
ATOM 788 N N . GLY A 1 96 ? 15.393 -15.308 -8.601 1.00 78.94 96 GLY A N 1
ATOM 789 C CA . GLY A 1 96 ? 15.751 -14.560 -9.805 1.00 78.94 96 GLY A CA 1
ATOM 790 C C . GLY A 1 96 ? 15.957 -15.477 -11.012 1.00 78.94 96 GLY A C 1
ATOM 791 O O . GLY A 1 96 ? 15.436 -15.207 -12.093 1.00 78.94 96 GLY A O 1
ATOM 792 N N . ILE A 1 97 ? 16.642 -16.602 -10.806 1.00 91.38 97 ILE A N 1
ATOM 793 C CA . ILE A 1 97 ? 16.865 -17.632 -11.826 1.00 91.38 97 ILE A CA 1
ATOM 794 C C . ILE A 1 97 ? 15.554 -18.322 -12.213 1.00 91.38 97 ILE A C 1
ATOM 796 O O . ILE A 1 97 ? 15.325 -18.561 -13.392 1.00 91.38 97 ILE A O 1
ATOM 800 N N . GLU A 1 98 ? 14.666 -18.591 -11.258 1.00 85.62 98 GLU A N 1
ATOM 801 C CA . GLU A 1 98 ? 13.351 -19.181 -11.526 1.00 85.62 98 GLU A CA 1
ATOM 802 C C . GLU A 1 98 ? 12.457 -18.261 -12.369 1.00 85.62 98 GLU A C 1
ATOM 804 O O . GLU A 1 98 ? 11.776 -18.715 -13.284 1.00 85.62 98 GLU A O 1
ATOM 809 N N . VAL A 1 99 ? 12.507 -16.952 -12.122 1.00 85.50 99 VAL A N 1
ATOM 810 C CA . VAL A 1 99 ? 11.844 -15.956 -12.973 1.00 85.50 99 VAL A CA 1
ATOM 811 C C . VAL A 1 99 ? 12.426 -15.972 -14.390 1.00 85.50 99 VAL A C 1
ATOM 813 O O . VAL A 1 99 ? 11.676 -15.982 -15.363 1.00 85.50 99 VAL A O 1
ATOM 816 N N . CYS A 1 100 ? 13.755 -16.034 -14.527 1.00 94.19 100 CYS A N 1
ATOM 817 C CA . CYS A 1 100 ? 14.405 -16.152 -15.836 1.00 94.19 100 CYS A CA 1
ATOM 818 C C . CYS A 1 100 ? 14.003 -17.453 -16.555 1.00 94.19 100 CYS A C 1
ATOM 820 O O . CYS A 1 100 ? 13.719 -17.445 -17.751 1.00 94.19 100 CYS A O 1
ATOM 822 N N . ARG A 1 101 ? 13.903 -18.562 -15.817 1.00 92.94 101 ARG A N 1
ATOM 823 C CA . ARG A 1 101 ? 13.409 -19.850 -16.315 1.00 92.94 101 ARG A CA 1
ATOM 824 C C . ARG A 1 101 ? 11.971 -19.733 -16.815 1.00 92.94 101 ARG A C 1
ATOM 826 O O . ARG A 1 101 ? 11.675 -20.213 -17.903 1.00 92.94 101 ARG A O 1
ATOM 833 N N . GLY A 1 102 ? 11.102 -19.052 -16.069 1.00 90.00 102 GLY A N 1
ATOM 834 C CA . GLY A 1 102 ? 9.730 -18.772 -16.490 1.00 90.00 102 GLY A CA 1
ATOM 835 C C . GLY A 1 102 ? 9.671 -17.991 -17.803 1.00 90.00 102 GLY A C 1
ATOM 836 O O . GLY A 1 102 ? 8.922 -18.378 -18.697 1.00 90.00 102 GLY A O 1
ATOM 837 N N . MET A 1 103 ? 10.501 -16.952 -17.963 1.00 93.25 103 MET A N 1
ATOM 838 C CA . MET A 1 103 ? 10.591 -16.189 -19.218 1.00 93.25 103 MET A CA 1
ATOM 839 C C . MET A 1 103 ? 10.962 -17.088 -20.404 1.00 93.25 103 MET A C 1
ATOM 841 O O . MET A 1 103 ? 10.308 -17.029 -21.442 1.00 93.25 103 MET A O 1
ATOM 845 N N . LEU A 1 104 ? 11.967 -17.958 -20.238 1.00 94.44 104 LEU A N 1
ATOM 846 C CA . LEU A 1 104 ? 12.381 -18.922 -21.265 1.00 94.44 104 LEU A CA 1
ATOM 847 C C . LEU A 1 104 ? 11.277 -19.939 -21.577 1.00 94.44 104 LEU A C 1
ATOM 849 O O . LEU A 1 104 ? 11.009 -20.218 -22.743 1.00 94.44 104 LEU A O 1
ATOM 853 N N . ALA A 1 105 ? 10.606 -20.459 -20.547 1.00 90.94 105 ALA A N 1
ATOM 854 C CA . ALA A 1 105 ? 9.496 -21.395 -20.701 1.00 90.94 105 ALA A CA 1
ATOM 855 C C . ALA A 1 105 ? 8.350 -20.781 -21.514 1.00 90.94 105 ALA A C 1
ATOM 857 O O . ALA A 1 105 ? 7.787 -21.431 -22.392 1.00 90.94 105 ALA A O 1
ATOM 858 N N . ALA A 1 106 ? 8.027 -19.519 -21.241 1.00 89.25 106 ALA A N 1
ATOM 859 C CA . ALA A 1 106 ? 6.923 -18.819 -21.876 1.00 89.25 106 ALA A CA 1
ATOM 860 C C . ALA A 1 106 ? 7.152 -18.534 -23.368 1.00 89.25 106 ALA A C 1
ATOM 862 O O . ALA A 1 106 ? 6.195 -18.518 -24.139 1.00 89.25 106 ALA A O 1
ATOM 863 N N . ILE A 1 107 ? 8.411 -18.391 -23.790 1.00 92.19 107 ILE A N 1
ATOM 864 C CA . ILE A 1 107 ? 8.788 -18.317 -25.211 1.00 92.19 107 ILE A CA 1
ATOM 865 C C . ILE A 1 107 ? 9.116 -19.693 -25.812 1.00 92.19 107 ILE A C 1
ATOM 867 O O . ILE A 1 107 ? 9.634 -19.770 -26.925 1.00 92.19 107 ILE A O 1
ATOM 871 N N . ALA A 1 108 ? 8.824 -20.775 -25.080 1.00 90.88 108 ALA A N 1
ATOM 872 C CA . ALA A 1 108 ? 9.118 -22.160 -25.440 1.00 90.88 108 ALA A CA 1
ATOM 873 C C . ALA A 1 108 ? 10.603 -22.428 -25.767 1.00 90.88 108 ALA A C 1
ATOM 875 O O . ALA A 1 108 ? 10.922 -23.310 -26.567 1.00 90.88 108 ALA A O 1
ATOM 876 N N . SER A 1 109 ? 11.523 -21.688 -25.139 1.00 93.50 109 SER A N 1
ATOM 877 C CA . SER A 1 109 ? 12.961 -21.897 -25.313 1.00 93.50 109 SER A CA 1
ATOM 878 C C . SER A 1 109 ? 13.417 -23.181 -24.598 1.00 93.50 109 SER A C 1
ATOM 880 O O . SER A 1 109 ? 13.110 -23.370 -23.415 1.00 93.50 109 SER A O 1
ATOM 882 N N . PRO A 1 110 ? 14.195 -24.065 -25.257 1.00 90.62 110 PRO A N 1
ATOM 883 C CA . PRO A 1 110 ? 14.720 -25.277 -24.626 1.00 90.62 110 PRO A CA 1
ATOM 884 C C . PRO A 1 110 ? 15.739 -24.994 -23.507 1.00 90.62 110 PRO A C 1
ATOM 886 O O . PRO A 1 110 ? 15.984 -25.864 -22.665 1.00 90.62 110 PRO A O 1
ATOM 889 N N . GLN A 1 111 ? 16.274 -23.770 -23.453 1.00 91.44 111 GLN A N 1
ATOM 890 C CA . GLN A 1 111 ? 17.349 -23.355 -22.544 1.00 91.44 111 GLN A CA 1
ATOM 891 C C . GLN A 1 111 ? 16.846 -23.232 -21.100 1.00 91.44 111 GLN A C 1
ATOM 893 O O . GLN A 1 111 ? 17.623 -23.271 -20.146 1.00 91.44 111 GLN A O 1
ATOM 898 N N . GLU A 1 112 ? 15.525 -23.179 -20.931 1.00 91.69 112 GLU A N 1
ATOM 899 C CA . GLU A 1 112 ? 14.817 -23.320 -19.662 1.00 91.69 112 GLU A CA 1
ATOM 900 C C . GLU A 1 112 ? 15.333 -24.520 -18.840 1.00 91.69 112 GLU A C 1
ATOM 902 O O . GLU A 1 112 ? 15.621 -24.380 -17.649 1.00 91.69 112 GLU A O 1
ATOM 907 N N . ARG A 1 113 ? 15.545 -25.678 -19.483 1.00 85.75 113 ARG A N 1
ATOM 908 C CA . ARG A 1 113 ? 15.968 -26.923 -18.813 1.00 85.75 113 ARG A CA 1
ATOM 909 C C . ARG A 1 113 ? 17.412 -26.873 -18.330 1.00 85.75 113 ARG A C 1
ATOM 911 O O . ARG A 1 113 ? 17.756 -27.429 -17.280 1.00 85.75 113 ARG A O 1
ATOM 918 N N . GLU A 1 114 ? 18.270 -26.219 -19.104 1.00 83.94 114 GLU A N 1
ATOM 919 C CA . GLU A 1 114 ? 19.665 -26.000 -18.734 1.00 83.94 114 GLU A CA 1
ATOM 920 C C . GLU A 1 114 ? 19.744 -25.063 -17.527 1.00 83.94 114 GLU A C 1
ATOM 922 O O . GLU A 1 114 ? 20.434 -25.360 -16.548 1.00 83.94 114 GLU A O 1
ATOM 927 N N . LEU A 1 115 ? 18.940 -23.998 -17.535 1.00 87.25 115 LEU A N 1
ATOM 928 C CA . LEU A 1 115 ? 18.848 -23.071 -16.418 1.00 87.25 115 LEU A CA 1
ATOM 929 C C . LEU A 1 115 ? 18.287 -23.744 -15.151 1.00 87.25 115 LEU A C 1
ATOM 931 O O . LEU A 1 115 ? 18.810 -23.527 -14.056 1.00 87.25 115 LEU A O 1
ATOM 935 N N . ALA A 1 116 ? 17.301 -24.638 -15.292 1.00 77.81 116 ALA A N 1
ATOM 936 C CA . ALA A 1 116 ? 16.788 -25.466 -14.197 1.00 77.81 116 ALA A CA 1
ATOM 937 C C . ALA A 1 116 ? 17.878 -26.367 -13.586 1.00 77.81 116 ALA A C 1
ATOM 939 O O . ALA A 1 116 ? 17.984 -26.496 -12.362 1.00 77.81 116 ALA A O 1
ATOM 940 N N . THR A 1 117 ? 18.726 -26.956 -14.434 1.00 78.50 117 THR A N 1
ATOM 941 C CA . THR A 1 117 ? 19.855 -27.795 -14.007 1.00 78.50 117 THR A CA 1
ATOM 942 C C . THR A 1 117 ? 20.895 -26.972 -13.248 1.00 78.50 117 THR A C 1
ATOM 944 O O . THR A 1 117 ? 21.340 -27.378 -12.172 1.00 78.50 117 THR A O 1
ATOM 947 N N . SER A 1 118 ? 21.242 -25.789 -13.759 1.00 76.38 118 SER A N 1
ATOM 948 C CA . SER A 1 118 ? 22.150 -24.846 -13.096 1.00 76.38 118 SER A CA 1
ATOM 949 C C . SER A 1 118 ? 21.604 -24.392 -11.738 1.00 76.38 118 SER A C 1
ATOM 951 O O . SER A 1 118 ? 22.328 -24.441 -10.744 1.00 76.38 118 SER A O 1
ATOM 953 N N . ALA A 1 119 ? 20.304 -24.090 -11.641 1.00 77.31 119 ALA A N 1
ATOM 954 C CA . ALA A 1 119 ? 19.636 -23.791 -10.371 1.00 77.31 119 ALA A CA 1
ATOM 955 C C . ALA A 1 119 ? 19.662 -24.975 -9.385 1.00 77.31 119 ALA A C 1
ATOM 957 O O . ALA A 1 119 ? 19.774 -24.789 -8.173 1.00 77.31 119 ALA A O 1
ATOM 958 N N . GLY A 1 120 ? 19.569 -26.210 -9.887 1.00 73.62 120 GLY A N 1
ATOM 959 C CA . GLY A 1 120 ? 19.727 -27.428 -9.088 1.00 73.62 120 GLY A CA 1
ATOM 960 C C . GLY A 1 120 ? 21.132 -27.577 -8.495 1.00 73.62 120 GLY A C 1
ATOM 961 O O . GLY A 1 120 ? 21.268 -27.976 -7.340 1.00 73.62 120 GLY A O 1
ATOM 962 N N . ARG A 1 121 ? 22.176 -27.193 -9.241 1.00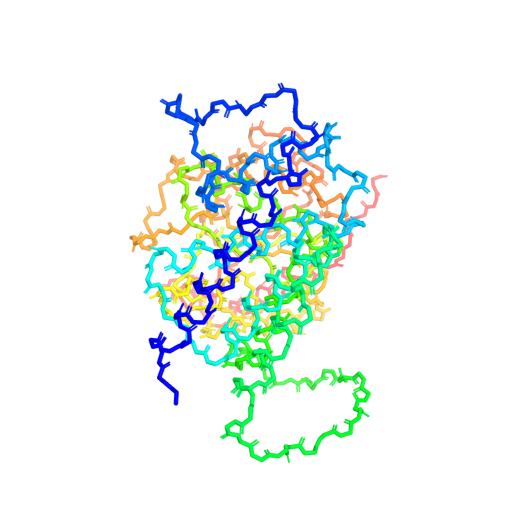 76.56 121 ARG A N 1
ATOM 963 C CA . ARG A 1 121 ? 23.567 -27.194 -8.750 1.00 76.56 121 ARG A CA 1
ATOM 964 C C . ARG A 1 121 ? 23.803 -26.135 -7.674 1.00 76.56 121 ARG A C 1
ATOM 966 O O . ARG A 1 121 ? 24.504 -26.427 -6.711 1.00 76.56 121 ARG A O 1
ATOM 973 N N . LEU A 1 122 ? 23.169 -24.961 -7.785 1.00 72.88 122 LEU A N 1
ATOM 974 C CA . LEU A 1 122 ? 23.201 -23.929 -6.736 1.00 72.88 122 LEU A CA 1
ATOM 975 C C . LEU A 1 122 ? 22.624 -24.465 -5.410 1.00 72.88 122 LEU A C 1
ATOM 977 O O . LEU A 1 122 ? 23.234 -24.284 -4.360 1.00 72.88 122 LEU A O 1
ATOM 981 N N . ARG A 1 123 ? 21.514 -25.222 -5.477 1.00 68.12 123 ARG A N 1
ATOM 982 C CA . ARG A 1 123 ? 20.873 -25.878 -4.316 1.00 68.12 123 ARG A CA 1
ATOM 983 C C . ARG A 1 123 ? 21.701 -27.003 -3.681 1.00 68.12 123 ARG A C 1
ATOM 985 O O . ARG A 1 123 ? 21.496 -27.319 -2.513 1.00 68.12 123 ARG A O 1
ATOM 992 N N . GLY A 1 124 ? 22.609 -27.635 -4.428 1.00 55.38 124 GLY A N 1
ATOM 993 C CA . GLY A 1 124 ? 23.351 -28.838 -4.016 1.00 55.38 124 GLY A CA 1
ATOM 994 C C . GLY A 1 124 ? 24.364 -28.650 -2.876 1.00 55.38 124 GLY A C 1
ATOM 995 O O . GLY A 1 124 ? 25.040 -29.606 -2.506 1.00 55.38 124 GLY A O 1
ATOM 996 N N . SER A 1 125 ? 24.467 -27.451 -2.298 1.00 50.41 125 SER A N 1
ATOM 997 C CA . SER A 1 125 ? 25.435 -27.110 -1.247 1.00 50.41 125 SER A CA 1
ATOM 998 C C . SER A 1 125 ? 24.962 -27.425 0.187 1.00 50.41 125 SER A C 1
ATOM 1000 O O . SER A 1 125 ? 25.628 -27.032 1.146 1.00 50.41 125 SER A O 1
ATOM 1002 N N . ARG A 1 126 ? 23.831 -28.129 0.384 1.00 41.47 126 ARG A N 1
ATOM 1003 C CA . ARG A 1 126 ? 23.300 -28.477 1.721 1.00 41.47 126 ARG A CA 1
ATOM 1004 C C . ARG A 1 126 ? 22.470 -29.781 1.714 1.00 41.47 126 ARG A C 1
ATOM 1006 O O . ARG A 1 126 ? 21.745 -30.015 0.749 1.00 41.47 126 ARG A O 1
ATOM 1013 N N . PRO A 1 127 ? 22.528 -30.637 2.762 1.00 32.84 127 PRO A N 1
ATOM 1014 C CA . PRO A 1 127 ? 21.753 -31.881 2.809 1.00 32.84 127 PRO A CA 1
ATOM 1015 C C . PRO A 1 127 ? 20.240 -31.623 2.962 1.00 32.84 127 PRO A C 1
ATOM 1017 O O . PRO A 1 127 ? 19.837 -30.562 3.455 1.00 32.84 127 PRO A O 1
ATOM 1020 N N . PRO A 1 128 ? 19.388 -32.587 2.556 1.00 32.34 128 PRO A N 1
ATOM 1021 C CA . PRO A 1 128 ? 17.956 -32.371 2.404 1.00 32.34 128 PRO A CA 1
ATOM 1022 C C . PRO A 1 128 ? 17.258 -32.214 3.758 1.00 32.34 128 PRO A C 1
ATOM 1024 O O . PRO A 1 128 ? 17.299 -33.099 4.612 1.00 32.34 128 PRO A O 1
ATOM 1027 N N . SER A 1 129 ? 16.555 -31.094 3.926 1.00 34.44 129 SER A N 1
ATOM 1028 C CA . SER A 1 129 ? 15.539 -30.936 4.965 1.00 34.44 129 SER A CA 1
ATOM 1029 C C . SER A 1 129 ? 14.275 -31.662 4.515 1.00 34.44 129 SER A C 1
ATOM 1031 O O . SER A 1 129 ? 13.653 -31.295 3.517 1.00 34.44 129 SER A O 1
ATOM 1033 N N . THR A 1 130 ? 13.896 -32.707 5.242 1.00 31.66 130 THR A N 1
ATOM 1034 C CA . THR A 1 130 ? 12.602 -33.358 5.070 1.00 31.66 130 THR A CA 1
ATOM 1035 C C . THR A 1 130 ? 11.516 -32.452 5.645 1.00 31.66 130 THR A C 1
ATOM 1037 O O . THR A 1 130 ? 11.440 -32.223 6.848 1.00 31.66 130 THR A O 1
ATOM 1040 N N . SER A 1 131 ? 10.626 -31.948 4.793 1.00 31.67 131 SER A N 1
ATOM 1041 C CA . SER A 1 131 ? 9.319 -31.478 5.254 1.00 31.67 131 SER A CA 1
ATOM 1042 C C . SER A 1 131 ? 8.234 -32.045 4.347 1.00 31.67 131 SER A C 1
ATOM 1044 O O . SER A 1 131 ? 8.241 -31.863 3.132 1.00 31.67 131 SER A O 1
ATOM 1046 N N . LYS A 1 132 ? 7.353 -32.836 4.969 1.00 29.33 132 LYS A N 1
ATOM 1047 C CA . LYS A 1 132 ? 6.110 -33.361 4.397 1.00 29.33 132 LYS A CA 1
ATOM 1048 C C . LYS A 1 132 ? 5.144 -32.208 4.086 1.00 29.33 132 LYS A C 1
ATOM 1050 O O . LYS A 1 132 ? 5.259 -31.154 4.711 1.00 29.33 132 LYS A O 1
ATOM 1055 N N . PRO A 1 133 ? 4.158 -32.417 3.194 1.00 29.75 133 PRO A N 1
ATOM 1056 C CA . PRO A 1 133 ? 3.129 -31.423 2.927 1.00 29.75 133 PRO A CA 1
ATOM 1057 C C . PRO A 1 133 ? 2.292 -31.222 4.193 1.00 29.75 133 PRO A C 1
ATOM 1059 O O . PRO A 1 133 ? 1.573 -32.124 4.623 1.00 29.75 133 PRO A O 1
ATOM 1062 N N . THR A 1 134 ? 2.417 -30.055 4.818 1.00 30.17 134 THR A N 1
ATOM 1063 C CA . THR A 1 134 ? 1.561 -29.647 5.929 1.00 30.17 134 THR A CA 1
ATOM 1064 C C . THR A 1 134 ? 0.474 -28.708 5.424 1.00 30.17 134 THR A C 1
ATOM 1066 O O . THR A 1 134 ? 0.721 -27.714 4.746 1.00 30.17 134 THR A O 1
ATOM 1069 N N . SER A 1 135 ? -0.750 -29.108 5.754 1.00 30.02 135 SER A N 1
ATOM 1070 C CA . SER A 1 135 ? -2.016 -28.388 5.671 1.00 30.02 135 SER A CA 1
ATOM 1071 C C . SER A 1 135 ? -1.918 -26.889 5.973 1.00 30.02 135 SER A C 1
ATOM 1073 O O . SER A 1 135 ? -1.108 -26.482 6.805 1.00 30.02 135 SER A O 1
ATOM 1075 N N . ARG A 1 136 ? -2.819 -26.108 5.347 1.00 31.11 136 ARG A N 1
ATOM 1076 C CA . ARG A 1 136 ? -3.132 -24.693 5.644 1.00 31.11 136 ARG A CA 1
ATOM 1077 C C . ARG A 1 136 ? -2.790 -24.328 7.099 1.00 31.11 136 ARG A C 1
ATOM 1079 O O . ARG A 1 136 ? -3.407 -24.902 8.000 1.00 31.11 136 ARG A O 1
ATOM 1086 N N . PRO A 1 137 ? -1.868 -23.385 7.356 1.00 34.69 137 PRO A N 1
ATOM 1087 C CA . PRO A 1 137 ? -1.680 -22.894 8.707 1.00 34.69 137 PRO A CA 1
ATOM 1088 C C . PRO A 1 137 ? -2.921 -22.091 9.102 1.00 34.69 137 PRO A C 1
ATOM 1090 O O . PRO A 1 137 ? -3.186 -21.021 8.559 1.00 34.69 137 PRO A O 1
ATOM 1093 N N . GLN A 1 138 ? -3.682 -22.629 10.053 1.00 33.66 138 GLN A N 1
ATOM 1094 C CA . GLN A 1 138 ? -4.544 -21.813 10.895 1.00 33.66 138 GLN A CA 1
ATOM 1095 C C . GLN A 1 138 ? -3.648 -20.789 11.608 1.00 33.66 138 GLN A C 1
ATOM 1097 O O . GLN A 1 138 ? -2.618 -21.142 12.186 1.00 33.66 138 GLN A O 1
ATOM 1102 N N . SER A 1 139 ? -4.006 -19.513 11.493 1.00 34.00 139 SER A N 1
ATOM 1103 C CA . SER A 1 139 ? -3.359 -18.392 12.166 1.00 34.00 139 SER A CA 1
ATOM 1104 C C . SER A 1 139 ? -3.362 -18.613 13.676 1.00 34.00 139 SER A C 1
ATOM 1106 O O . SER A 1 139 ? -4.424 -18.770 14.271 1.00 34.00 139 SER A O 1
ATOM 1108 N N . VAL A 1 140 ? -2.184 -18.603 14.301 1.00 34.56 140 VAL A N 1
ATOM 1109 C CA . VAL A 1 140 ? -2.068 -18.520 15.761 1.00 34.56 140 VAL A CA 1
ATOM 1110 C C . VAL A 1 140 ? -2.380 -17.073 16.169 1.00 34.56 140 VAL A C 1
ATOM 1112 O O . VAL A 1 140 ? -1.657 -16.177 15.725 1.00 34.56 140 VAL A O 1
ATOM 1115 N N . PRO A 1 141 ? -3.413 -16.812 16.987 1.00 34.75 141 PRO A N 1
ATOM 1116 C CA . PRO A 1 141 ? -3.630 -15.498 17.587 1.00 34.75 141 PRO A CA 1
ATOM 1117 C C . PRO A 1 141 ? -2.495 -15.183 18.576 1.00 34.75 141 PRO A C 1
ATOM 1119 O O . PRO A 1 141 ? -2.143 -16.042 19.386 1.00 34.75 141 PRO A O 1
ATOM 1122 N N . GLY A 1 142 ? -1.931 -13.966 18.541 1.00 50.38 142 GLY A N 1
ATOM 1123 C CA . GLY A 1 142 ? -1.149 -13.434 19.673 1.00 50.38 142 GLY A CA 1
ATOM 1124 C C . GLY A 1 142 ? 0.308 -13.004 19.450 1.00 50.38 142 GLY A C 1
ATOM 1125 O O . GLY A 1 142 ? 1.017 -12.800 20.432 1.00 50.38 142 GLY A O 1
ATOM 1126 N N . SER A 1 143 ? 0.796 -12.824 18.220 1.00 71.31 143 SER A N 1
ATOM 1127 C CA . SER A 1 143 ? 2.104 -12.180 17.997 1.00 71.31 143 SER A CA 1
ATOM 1128 C C . SER A 1 143 ? 2.087 -11.325 16.733 1.00 71.31 143 SER A C 1
ATOM 1130 O O . SER A 1 143 ? 2.394 -11.822 15.649 1.00 71.31 143 SER A O 1
ATOM 1132 N N . HIS A 1 144 ? 1.780 -10.035 16.879 1.00 92.12 144 HIS A N 1
ATOM 1133 C CA . HIS A 1 144 ? 1.982 -9.035 15.826 1.00 92.12 144 HIS A CA 1
ATOM 1134 C C . HIS A 1 144 ? 3.464 -8.891 15.446 1.00 92.12 144 HIS A C 1
ATOM 1136 O O . HIS A 1 144 ? 4.344 -9.517 16.046 1.00 92.12 144 HIS A O 1
ATOM 1142 N N . ARG A 1 145 ? 3.757 -8.012 14.480 1.00 91.88 145 ARG A N 1
ATOM 1143 C CA . ARG A 1 145 ? 5.106 -7.772 13.929 1.00 91.88 145 ARG A CA 1
ATOM 1144 C C . ARG A 1 145 ? 5.626 -8.980 13.151 1.00 91.88 145 ARG A C 1
ATOM 1146 O O . ARG A 1 145 ? 6.828 -9.265 13.132 1.00 91.88 145 ARG A O 1
ATOM 1153 N N . ARG A 1 146 ? 4.722 -9.697 12.474 1.00 94.69 146 ARG A N 1
ATOM 1154 C CA . ARG A 1 146 ? 5.046 -10.907 11.703 1.00 94.69 146 ARG A CA 1
ATOM 1155 C C . ARG A 1 146 ? 6.068 -10.656 10.592 1.00 94.69 146 ARG A C 1
ATOM 1157 O O . ARG A 1 146 ? 6.796 -11.582 10.242 1.00 94.69 146 ARG A O 1
ATOM 1164 N N . MET A 1 147 ? 6.204 -9.424 10.088 1.00 92.31 147 MET A N 1
ATOM 1165 C CA . MET A 1 147 ? 7.224 -9.047 9.092 1.00 92.31 147 MET A CA 1
ATOM 1166 C C . MET A 1 147 ? 8.671 -9.149 9.594 1.00 92.31 147 MET A C 1
ATOM 1168 O O . MET A 1 147 ? 9.593 -9.087 8.779 1.00 92.31 147 MET A O 1
ATOM 1172 N N . ARG A 1 148 ? 8.894 -9.362 10.902 1.00 86.75 148 ARG A N 1
ATOM 1173 C CA . ARG A 1 148 ? 10.203 -9.776 11.436 1.00 86.75 148 ARG A CA 1
ATOM 1174 C C . ARG A 1 148 ? 10.653 -11.119 10.864 1.00 86.75 148 ARG A C 1
ATOM 1176 O O . ARG A 1 148 ? 11.843 -11.365 10.692 1.00 86.75 148 ARG A O 1
ATOM 1183 N N . SER A 1 149 ? 9.699 -12.009 10.598 1.00 88.50 149 SER A N 1
ATOM 1184 C CA . SER A 1 149 ? 9.966 -13.317 10.015 1.00 88.50 149 SER A CA 1
ATOM 1185 C C . SER A 1 149 ? 10.218 -13.182 8.519 1.00 88.50 149 SER A C 1
ATOM 1187 O O . SER A 1 149 ? 9.315 -12.819 7.763 1.00 88.50 149 SER A O 1
ATOM 1189 N N . THR A 1 150 ? 11.420 -13.558 8.074 1.00 81.88 150 THR A N 1
ATOM 1190 C CA . THR A 1 150 ? 11.756 -13.631 6.643 1.00 81.88 150 THR A CA 1
ATOM 1191 C C . THR A 1 150 ? 10.750 -14.485 5.878 1.00 81.88 150 THR A C 1
ATOM 1193 O O . THR A 1 150 ? 10.267 -14.059 4.839 1.00 81.88 150 THR A O 1
ATOM 1196 N N . LYS A 1 151 ? 10.339 -15.635 6.435 1.00 82.38 151 LYS A N 1
ATOM 1197 C CA . LYS A 1 151 ? 9.350 -16.521 5.802 1.00 82.38 151 LYS A CA 1
ATOM 1198 C C . LYS A 1 151 ? 8.026 -15.803 5.535 1.00 82.38 151 LYS A C 1
ATOM 1200 O O . LYS A 1 151 ? 7.472 -15.930 4.449 1.00 82.38 151 LYS A O 1
ATOM 1205 N N . PHE A 1 152 ? 7.523 -15.065 6.524 1.00 85.50 152 PHE A N 1
ATOM 1206 C CA . PHE A 1 152 ? 6.263 -14.339 6.381 1.00 85.50 152 PHE A CA 1
ATOM 1207 C C . PHE A 1 152 ? 6.392 -13.192 5.378 1.00 85.50 152 PHE A C 1
ATOM 1209 O O . PHE A 1 152 ? 5.528 -13.016 4.525 1.00 85.50 152 PHE A O 1
ATOM 1216 N N . ARG A 1 153 ? 7.494 -12.439 5.437 1.00 86.56 153 ARG A N 1
ATOM 1217 C CA . ARG A 1 153 ? 7.764 -11.352 4.494 1.00 86.56 153 ARG A CA 1
ATOM 1218 C C . ARG A 1 153 ? 7.867 -11.864 3.055 1.00 86.56 153 ARG A C 1
ATOM 1220 O O . ARG A 1 153 ? 7.300 -11.254 2.156 1.00 86.56 153 ARG A O 1
ATOM 1227 N N . ASP A 1 154 ? 8.530 -12.993 2.842 1.00 78.06 154 ASP A N 1
ATOM 1228 C CA . ASP A 1 154 ? 8.699 -13.596 1.518 1.00 78.06 154 ASP A CA 1
ATOM 1229 C C . ASP A 1 154 ? 7.381 -14.147 0.965 1.00 78.06 154 ASP A C 1
ATOM 1231 O O . ASP A 1 154 ? 7.120 -14.049 -0.234 1.00 78.06 154 ASP A O 1
ATOM 1235 N N . GLU A 1 155 ? 6.508 -14.656 1.836 1.00 83.00 155 GLU A N 1
ATOM 1236 C CA . GLU A 1 155 ? 5.121 -14.971 1.490 1.00 83.00 155 GLU A CA 1
ATOM 1237 C C . GLU A 1 155 ? 4.370 -13.716 1.023 1.00 83.00 155 GLU A C 1
ATOM 1239 O O . GLU A 1 155 ? 3.778 -13.736 -0.053 1.00 83.00 155 GLU A O 1
ATOM 1244 N N . GLN A 1 156 ? 4.473 -12.592 1.744 1.00 92.69 156 GLN A N 1
ATOM 1245 C CA . GLN A 1 156 ? 3.829 -11.343 1.315 1.00 92.69 156 GLN A CA 1
ATOM 1246 C C . GLN A 1 156 ? 4.376 -10.837 -0.026 1.00 92.69 156 GLN A C 1
ATOM 1248 O O . GLN A 1 156 ? 3.608 -10.401 -0.877 1.00 92.69 156 GLN A O 1
ATOM 1253 N N . TRP A 1 157 ? 5.687 -10.941 -0.259 1.00 86.81 157 TRP A N 1
ATOM 1254 C CA . TRP A 1 157 ? 6.298 -10.595 -1.546 1.00 86.81 157 TRP A CA 1
ATOM 1255 C C . TRP A 1 157 ? 5.818 -11.473 -2.698 1.00 86.81 157 TRP A C 1
ATOM 1257 O O . TRP A 1 157 ? 5.598 -10.949 -3.794 1.00 86.81 157 TRP A O 1
ATOM 1267 N N . ARG A 1 158 ? 5.636 -12.776 -2.459 1.00 82.06 158 ARG A N 1
ATOM 1268 C CA . ARG A 1 158 ? 5.105 -13.719 -3.452 1.00 82.06 158 ARG A CA 1
ATOM 1269 C C . ARG A 1 158 ? 3.657 -13.398 -3.822 1.00 82.06 158 ARG A C 1
ATOM 1271 O O . ARG A 1 158 ? 3.328 -13.442 -4.998 1.00 82.06 158 ARG A O 1
ATOM 1278 N N . HIS A 1 159 ? 2.843 -13.038 -2.834 1.00 86.00 159 HIS A N 1
ATOM 1279 C CA . HIS A 1 159 ? 1.396 -12.846 -2.975 1.00 86.00 159 HIS A CA 1
ATOM 1280 C C . HIS A 1 159 ? 0.962 -11.392 -3.210 1.00 86.00 159 HIS A C 1
ATOM 1282 O O . HIS A 1 159 ? -0.228 -11.093 -3.266 1.00 86.00 159 HIS A O 1
ATOM 1288 N N . ARG A 1 160 ? 1.906 -10.454 -3.371 1.00 94.50 160 ARG A N 1
ATOM 1289 C CA . ARG A 1 160 ? 1.589 -9.026 -3.572 1.00 94.50 160 ARG A CA 1
ATOM 1290 C C . ARG A 1 160 ? 0.784 -8.739 -4.847 1.00 94.50 160 ARG A C 1
ATOM 1292 O O . ARG A 1 160 ? 0.237 -7.654 -4.970 1.00 94.50 160 ARG A O 1
ATOM 1299 N N . PHE A 1 161 ? 0.727 -9.671 -5.790 1.00 89.69 161 PHE A N 1
ATOM 1300 C CA . PHE A 1 161 ? -0.085 -9.555 -7.001 1.00 89.69 161 PHE A CA 1
ATOM 1301 C C . PHE A 1 161 ? -1.128 -10.673 -7.101 1.00 89.69 161 PHE A C 1
ATOM 1303 O O . PHE A 1 161 ? -1.536 -11.045 -8.196 1.00 89.69 161 PHE A O 1
ATOM 1310 N N . ASP A 1 162 ? -1.580 -11.213 -5.966 1.00 86.06 162 ASP A N 1
ATOM 1311 C CA . ASP A 1 162 ? -2.800 -12.020 -5.963 1.00 86.06 162 ASP A CA 1
ATOM 1312 C C . ASP A 1 162 ? -3.984 -11.166 -6.487 1.00 86.06 162 ASP A C 1
ATOM 1314 O O . ASP A 1 162 ? -4.007 -9.955 -6.238 1.00 86.06 162 ASP A O 1
ATOM 1318 N N . PRO A 1 163 ? -4.995 -11.751 -7.162 1.00 89.19 163 PRO A N 1
ATOM 1319 C CA . PRO A 1 163 ? -5.992 -10.993 -7.934 1.00 89.19 163 PRO A CA 1
ATOM 1320 C C . PRO A 1 163 ? -6.711 -9.852 -7.195 1.00 89.19 163 PRO A C 1
ATOM 1322 O O . PRO A 1 163 ? -6.967 -8.809 -7.787 1.00 89.19 163 PRO A O 1
ATOM 1325 N N . TYR A 1 164 ? -7.010 -10.014 -5.903 1.00 90.81 164 TYR A N 1
ATOM 1326 C CA . TYR A 1 164 ? -7.706 -8.996 -5.103 1.00 90.81 164 TYR A CA 1
ATOM 1327 C C . TYR A 1 164 ? -6.798 -7.827 -4.674 1.00 90.81 164 TYR A C 1
ATOM 1329 O O . TYR A 1 164 ? -7.283 -6.742 -4.369 1.00 90.81 164 TYR A O 1
ATOM 1337 N N . VAL A 1 165 ? -5.474 -8.006 -4.636 1.00 93.81 165 VAL A N 1
ATOM 1338 C CA . VAL A 1 165 ? -4.518 -6.960 -4.219 1.00 93.81 165 VAL A CA 1
ATOM 1339 C C . VAL A 1 165 ? -3.708 -6.407 -5.395 1.00 93.81 165 VAL A C 1
ATOM 1341 O O . VAL A 1 165 ? -3.206 -5.283 -5.320 1.00 93.81 165 VAL A O 1
ATOM 1344 N N . ALA A 1 166 ? -3.635 -7.146 -6.507 1.00 88.69 166 ALA A N 1
ATOM 1345 C CA . ALA A 1 166 ? -2.886 -6.757 -7.695 1.00 88.69 166 ALA A CA 1
ATOM 1346 C C . ALA A 1 166 ? -3.259 -5.367 -8.232 1.00 88.69 166 ALA A C 1
ATOM 1348 O O . ALA A 1 166 ? -2.336 -4.574 -8.401 1.00 88.69 166 ALA A O 1
ATOM 1349 N N . PRO A 1 167 ? -4.545 -4.982 -8.393 1.00 94.19 167 PRO A N 1
ATOM 1350 C CA . PRO A 1 167 ? -4.879 -3.676 -8.967 1.00 94.19 167 PRO A CA 1
ATOM 1351 C C . PRO A 1 167 ? -4.328 -2.501 -8.150 1.00 94.19 167 PRO A C 1
ATOM 1353 O O . PRO A 1 167 ? -3.881 -1.495 -8.707 1.00 94.19 167 PRO A O 1
ATOM 1356 N N . VAL A 1 168 ? -4.313 -2.644 -6.820 1.00 98.06 168 VAL A N 1
ATOM 1357 C CA . VAL A 1 168 ? -3.744 -1.647 -5.907 1.00 98.06 168 VAL A CA 1
ATOM 1358 C C . VAL A 1 168 ? -2.224 -1.586 -6.055 1.00 98.06 168 VAL A C 1
ATOM 1360 O O . VAL A 1 168 ? -1.658 -0.499 -6.135 1.00 98.06 168 VAL A O 1
ATOM 1363 N N . ASN A 1 169 ? -1.547 -2.731 -6.134 1.00 97.38 169 ASN A N 1
ATOM 1364 C CA . ASN A 1 169 ? -0.089 -2.764 -6.265 1.00 97.38 169 ASN A CA 1
ATOM 1365 C C . ASN A 1 169 ? 0.410 -2.404 -7.675 1.00 97.38 169 ASN A C 1
ATOM 1367 O O . ASN A 1 169 ? 1.495 -1.852 -7.813 1.00 97.38 169 ASN A O 1
ATOM 1371 N N . GLU A 1 170 ? -0.395 -2.603 -8.712 1.00 91.50 170 GLU A N 1
ATOM 1372 C CA . GLU A 1 170 ? -0.131 -2.064 -10.049 1.00 91.50 170 GLU A CA 1
ATOM 1373 C C . GLU A 1 170 ? -0.323 -0.542 -10.091 1.00 91.50 170 GLU A C 1
ATOM 1375 O O . GLU A 1 170 ? 0.407 0.158 -10.792 1.00 91.50 170 GLU A O 1
ATOM 1380 N N . LEU A 1 171 ? -1.279 0.007 -9.323 1.00 97.81 171 LEU A N 1
ATOM 1381 C CA . LEU A 1 171 ? -1.364 1.456 -9.119 1.00 97.81 171 LEU A CA 1
ATOM 1382 C C . LEU A 1 171 ? -0.097 1.979 -8.436 1.00 97.81 171 LEU A C 1
ATOM 1384 O O . LEU A 1 171 ? 0.404 3.024 -8.839 1.00 97.81 171 LEU A O 1
ATOM 1388 N N . VAL A 1 172 ? 0.442 1.250 -7.456 1.00 96.50 172 VAL A N 1
ATOM 1389 C CA . VAL A 1 172 ? 1.734 1.585 -6.841 1.00 96.50 172 VAL A CA 1
ATOM 1390 C C . VAL A 1 172 ? 2.849 1.642 -7.888 1.00 96.50 172 VAL A C 1
ATOM 1392 O O . VAL A 1 172 ? 3.539 2.658 -7.953 1.00 96.50 172 VAL A O 1
ATOM 1395 N N . ASP A 1 173 ? 2.992 0.621 -8.737 1.00 88.62 173 ASP A N 1
ATOM 1396 C CA . ASP A 1 173 ? 4.018 0.613 -9.791 1.00 88.62 173 ASP A CA 1
ATOM 1397 C C . ASP A 1 173 ? 3.890 1.828 -10.725 1.00 88.62 173 ASP A C 1
ATOM 1399 O O . ASP A 1 173 ? 4.867 2.549 -10.939 1.00 88.62 173 ASP A O 1
ATOM 1403 N N . ARG A 1 174 ? 2.672 2.138 -11.190 1.00 90.06 174 ARG A N 1
ATOM 1404 C CA . ARG A 1 174 ? 2.419 3.319 -12.035 1.00 90.06 174 ARG A CA 1
ATOM 1405 C C . ARG A 1 174 ? 2.772 4.630 -11.334 1.00 90.06 174 ARG A C 1
ATOM 1407 O O . ARG A 1 174 ? 3.413 5.489 -11.927 1.00 90.06 174 ARG A O 1
ATOM 1414 N N . LEU A 1 175 ? 2.393 4.796 -10.065 1.00 93.69 175 LEU A N 1
ATOM 1415 C CA . LEU A 1 175 ? 2.685 6.011 -9.292 1.00 93.69 175 LEU A CA 1
ATOM 1416 C C . LEU A 1 175 ? 4.184 6.208 -9.028 1.00 93.69 175 LEU A C 1
ATOM 1418 O O . LEU A 1 175 ? 4.637 7.345 -8.865 1.00 93.69 175 LEU A O 1
ATOM 1422 N N . ILE A 1 176 ? 4.955 5.121 -8.948 1.00 85.50 176 ILE A N 1
ATOM 1423 C CA . ILE A 1 176 ? 6.419 5.174 -8.860 1.00 85.50 176 ILE A CA 1
ATOM 1424 C C . ILE A 1 176 ? 6.988 5.695 -10.184 1.00 85.50 176 ILE A C 1
ATOM 1426 O O . ILE A 1 176 ? 7.798 6.625 -10.178 1.00 85.50 176 ILE A O 1
ATOM 1430 N N . GLU A 1 177 ? 6.540 5.144 -11.312 1.00 82.62 177 GLU A N 1
ATOM 1431 C CA . GLU A 1 177 ? 6.995 5.530 -12.654 1.00 82.62 177 GLU A CA 1
ATOM 1432 C C . GLU A 1 177 ? 6.637 6.980 -12.999 1.00 82.62 177 GLU A C 1
ATOM 1434 O O . GLU A 1 177 ? 7.522 7.769 -13.335 1.00 82.62 177 GLU A O 1
ATOM 1439 N N . GLU A 1 178 ? 5.373 7.369 -12.807 1.00 86.62 178 GLU A N 1
ATOM 1440 C CA . GLU A 1 178 ? 4.857 8.726 -13.050 1.00 86.62 178 GLU A CA 1
ATOM 1441 C C . GLU A 1 178 ? 5.638 9.801 -12.272 1.00 86.62 178 GLU A C 1
ATOM 1443 O O . GLU A 1 178 ? 5.692 10.965 -12.677 1.00 86.62 178 GLU A O 1
ATOM 1448 N N . ARG A 1 179 ? 6.272 9.420 -11.156 1.00 85.69 179 ARG A N 1
ATOM 1449 C CA . ARG A 1 179 ? 7.052 10.313 -10.294 1.00 85.69 179 ARG A CA 1
ATOM 1450 C C . ARG A 1 179 ? 8.555 10.043 -10.355 1.00 85.69 179 ARG A C 1
ATOM 1452 O O . ARG A 1 179 ? 9.255 10.163 -9.342 1.00 85.69 179 ARG A O 1
ATOM 1459 N N . GLY A 1 180 ? 9.046 9.677 -11.538 1.00 77.56 180 GLY A N 1
ATOM 1460 C CA . GLY A 1 180 ? 10.474 9.557 -11.836 1.00 77.56 180 GLY A CA 1
ATOM 1461 C C . GLY A 1 180 ? 11.184 8.499 -10.992 1.00 77.56 180 GLY A C 1
ATOM 1462 O O . GLY A 1 180 ? 12.332 8.695 -10.598 1.00 77.56 180 GLY A O 1
ATOM 1463 N N . GLY A 1 181 ? 10.487 7.416 -10.643 1.00 70.44 181 GLY A N 1
ATOM 1464 C CA . GLY A 1 181 ? 11.023 6.334 -9.820 1.00 70.44 181 GLY A CA 1
ATOM 1465 C C . GLY A 1 181 ? 10.993 6.601 -8.312 1.00 70.44 181 GLY A C 1
ATOM 1466 O O . GLY A 1 181 ? 11.640 5.874 -7.558 1.00 70.44 181 GLY A O 1
ATOM 1467 N N . SER A 1 182 ? 10.263 7.622 -7.842 1.00 82.25 182 SER A N 1
ATOM 1468 C CA . SER A 1 182 ? 10.083 7.863 -6.402 1.00 82.25 182 SER A CA 1
ATOM 1469 C C . SER A 1 182 ? 9.477 6.629 -5.732 1.00 82.25 182 SER A C 1
ATOM 1471 O O . SER A 1 182 ? 8.372 6.225 -6.075 1.00 82.25 182 SER A O 1
ATOM 1473 N N . TRP A 1 183 ? 10.170 6.044 -4.755 1.00 88.62 183 TRP A N 1
ATOM 1474 C CA . TRP A 1 183 ? 9.734 4.794 -4.129 1.00 88.62 183 TRP A CA 1
ATOM 1475 C C . TRP A 1 183 ? 8.531 4.988 -3.191 1.00 88.62 183 TRP A C 1
ATOM 1477 O O . TRP A 1 183 ? 8.444 5.976 -2.455 1.00 88.62 183 TRP A O 1
ATOM 1487 N N . MET A 1 184 ? 7.629 4.005 -3.170 1.00 93.88 184 MET A N 1
ATOM 1488 C CA . MET A 1 184 ? 6.557 3.877 -2.184 1.00 93.88 184 MET A CA 1
ATOM 1489 C C . MET A 1 184 ? 6.289 2.396 -1.855 1.00 93.88 184 MET A C 1
ATOM 1491 O O . MET A 1 184 ? 6.603 1.532 -2.677 1.00 93.88 184 MET A O 1
ATOM 1495 N N . PRO A 1 185 ? 5.741 2.071 -0.669 1.00 96.44 185 PRO A N 1
ATOM 1496 C CA . PRO A 1 185 ? 5.472 0.686 -0.298 1.00 96.44 185 PRO A CA 1
ATOM 1497 C C . PRO A 1 185 ? 4.256 0.095 -1.016 1.00 96.44 185 PRO A C 1
ATOM 1499 O O . PRO A 1 185 ? 3.273 0.789 -1.270 1.00 96.44 185 PRO A O 1
ATOM 1502 N N . TYR A 1 186 ? 4.289 -1.220 -1.225 1.00 98.31 186 TYR A N 1
ATOM 1503 C CA . TYR A 1 186 ? 3.125 -2.000 -1.650 1.00 98.31 186 TYR A CA 1
ATOM 1504 C C . TYR A 1 186 ? 2.141 -2.243 -0.494 1.00 98.31 186 TYR A C 1
ATOM 1506 O O . TYR A 1 186 ? 2.481 -2.091 0.683 1.00 98.31 186 TYR A O 1
ATOM 1514 N N . ILE A 1 187 ? 0.941 -2.720 -0.816 1.00 98.12 187 ILE A N 1
ATOM 1515 C CA . ILE A 1 187 ? -0.017 -3.283 0.141 1.00 98.12 187 ILE A CA 1
ATOM 1516 C C . ILE A 1 187 ? 0.234 -4.795 0.273 1.00 98.12 187 ILE A C 1
ATOM 1518 O O . ILE A 1 187 ? 0.315 -5.491 -0.743 1.00 98.12 187 ILE A O 1
ATOM 1522 N N . PRO A 1 188 ? 0.419 -5.331 1.494 1.00 97.06 188 PRO A N 1
ATOM 1523 C CA . PRO A 1 188 ? 0.685 -6.749 1.696 1.00 97.06 188 PRO A CA 1
ATOM 1524 C C . PRO A 1 188 ? -0.580 -7.582 1.473 1.00 97.06 188 PRO A C 1
ATOM 1526 O O . PRO A 1 188 ? -1.691 -7.135 1.749 1.00 97.06 188 PRO A O 1
ATOM 1529 N N . ALA A 1 189 ? -0.396 -8.829 1.040 1.00 94.88 189 ALA A N 1
ATOM 1530 C CA . ALA A 1 189 ? -1.489 -9.730 0.687 1.00 94.88 189 ALA A CA 1
ATOM 1531 C C . ALA A 1 189 ? -2.446 -10.023 1.855 1.00 94.88 189 ALA A C 1
ATOM 1533 O O . ALA A 1 189 ? -3.616 -10.299 1.637 1.00 94.88 189 ALA A O 1
ATOM 1534 N N . TYR A 1 190 ? -2.016 -9.942 3.117 1.00 96.31 190 TYR A N 1
ATOM 1535 C CA . TYR A 1 190 ? -2.948 -10.131 4.238 1.00 96.31 190 TYR A CA 1
ATOM 1536 C C . TYR A 1 190 ? -3.968 -8.985 4.414 1.00 96.31 190 TYR A C 1
ATOM 1538 O O . TYR A 1 190 ? -4.896 -9.151 5.201 1.00 96.31 190 TYR A O 1
ATOM 1546 N N . HIS A 1 191 ? -3.826 -7.857 3.707 1.00 98.06 191 HIS A N 1
ATOM 1547 C CA . HIS A 1 191 ? -4.852 -6.810 3.627 1.00 98.06 191 HIS A CA 1
ATOM 1548 C C . HIS A 1 191 ? -5.869 -7.081 2.508 1.00 98.06 191 HIS A C 1
ATOM 1550 O O . HIS A 1 191 ? -5.700 -8.011 1.719 1.00 98.06 191 HIS A O 1
ATOM 1556 N N . GLY A 1 192 ? -6.956 -6.307 2.475 1.00 95.50 192 GLY A N 1
ATOM 1557 C CA . GLY A 1 192 ? -8.099 -6.569 1.593 1.00 95.50 192 GLY A CA 1
ATOM 1558 C C . GLY A 1 192 ? -7.919 -6.183 0.127 1.00 95.50 192 GLY A C 1
ATOM 1559 O O . GLY A 1 192 ? -8.635 -6.691 -0.729 1.00 95.50 192 GLY A O 1
ATOM 1560 N N . GLY A 1 193 ? -6.989 -5.277 -0.193 1.00 96.75 193 GLY A N 1
ATOM 1561 C CA . GLY A 1 193 ? -6.881 -4.734 -1.550 1.00 96.75 193 GLY A CA 1
ATOM 1562 C C . GLY A 1 193 ? -8.220 -4.149 -2.024 1.00 96.75 193 GLY A C 1
ATOM 1563 O O . GLY A 1 193 ? -8.853 -3.386 -1.290 1.00 96.75 193 GLY A O 1
ATOM 1564 N N . ILE A 1 194 ? -8.674 -4.547 -3.214 1.00 96.56 194 ILE A N 1
ATOM 1565 C CA . ILE A 1 194 ? -9.936 -4.096 -3.828 1.00 96.56 194 ILE A CA 1
ATOM 1566 C C . ILE A 1 194 ? -11.198 -4.595 -3.115 1.00 96.56 194 ILE A C 1
ATOM 1568 O O . ILE A 1 194 ? -12.268 -4.043 -3.339 1.00 96.56 194 ILE A O 1
ATOM 1572 N N . GLU A 1 195 ? -11.078 -5.612 -2.260 1.00 96.25 195 GLU A N 1
ATOM 1573 C CA . GLU A 1 195 ? -12.190 -6.178 -1.484 1.00 96.25 195 GLU A CA 1
ATOM 1574 C C . GLU A 1 195 ? -12.357 -5.484 -0.122 1.00 96.25 195 GLU A C 1
ATOM 1576 O O . GLU A 1 195 ? -13.181 -5.884 0.697 1.00 96.25 195 GLU A O 1
ATOM 1581 N N . SER A 1 196 ? -11.563 -4.444 0.152 1.00 97.31 196 SER A N 1
ATOM 1582 C CA . SER A 1 196 ? -11.619 -3.745 1.435 1.00 97.31 196 SER A CA 1
ATOM 1583 C C . SER A 1 196 ? -12.914 -2.951 1.579 1.00 97.31 196 SER A C 1
ATOM 1585 O O . SER A 1 196 ? -13.379 -2.290 0.654 1.00 97.31 196 SER A O 1
ATOM 1587 N N . GLU A 1 197 ? -13.456 -2.940 2.785 1.00 97.56 197 GLU A N 1
ATOM 1588 C CA . GLU A 1 197 ? -14.633 -2.151 3.156 1.00 97.56 197 GLU A CA 1
ATOM 1589 C C . GLU A 1 197 ? -14.234 -0.800 3.772 1.00 97.56 197 GLU A C 1
ATOM 1591 O O . GLU A 1 197 ? -14.990 0.178 3.755 1.00 97.56 197 GLU A O 1
ATOM 1596 N N . ILE A 1 198 ? -13.014 -0.738 4.315 1.00 98.56 198 ILE A N 1
ATOM 1597 C CA . ILE A 1 198 ? -12.486 0.415 5.037 1.00 98.56 198 ILE A CA 1
ATOM 1598 C C . ILE A 1 198 ? -11.107 0.785 4.490 1.00 98.56 198 ILE A C 1
ATOM 1600 O O . ILE A 1 198 ? -10.203 -0.050 4.410 1.00 98.56 198 ILE A O 1
ATOM 1604 N N . LEU A 1 199 ? -10.906 2.068 4.190 1.00 98.56 199 LEU A N 1
ATOM 1605 C CA . LEU A 1 199 ? -9.574 2.614 3.942 1.00 98.56 199 LEU A CA 1
ATOM 1606 C C . LEU A 1 199 ? -9.026 3.253 5.223 1.00 98.56 199 LEU A C 1
ATOM 1608 O O . LEU A 1 199 ? -9.675 4.120 5.814 1.00 98.56 199 LEU A O 1
ATOM 1612 N N . LEU A 1 200 ? -7.812 2.879 5.628 1.00 98.75 200 LEU A N 1
ATOM 1613 C CA . LEU A 1 200 ? -7.097 3.526 6.731 1.00 98.75 200 LEU A CA 1
ATOM 1614 C C . LEU A 1 200 ? -6.084 4.528 6.170 1.00 98.75 200 LEU A C 1
ATOM 1616 O O . LEU A 1 200 ? -5.055 4.130 5.636 1.00 98.75 200 LEU A O 1
ATOM 1620 N N . LEU A 1 201 ? -6.353 5.826 6.298 1.00 98.69 201 LEU A N 1
ATOM 1621 C CA . LEU A 1 201 ? -5.493 6.888 5.775 1.00 98.69 201 LEU A CA 1
ATOM 1622 C C . LEU A 1 201 ? -4.582 7.468 6.868 1.00 98.69 201 LEU A C 1
ATOM 1624 O O . LEU A 1 201 ? -5.059 8.014 7.868 1.00 98.69 201 LEU A O 1
ATOM 1628 N N . TYR A 1 202 ? -3.270 7.415 6.640 1.00 97.44 202 TYR A N 1
ATOM 1629 C CA . TYR A 1 202 ? -2.222 7.976 7.501 1.00 97.44 202 TYR A CA 1
ATOM 1630 C C . TYR A 1 202 ? -1.423 9.071 6.778 1.00 97.44 202 TYR A C 1
ATOM 1632 O O . TYR A 1 202 ? -1.871 9.605 5.767 1.00 97.44 202 TYR A O 1
ATOM 1640 N N . GLN A 1 203 ? -0.292 9.506 7.336 1.00 94.94 203 GLN A N 1
ATOM 1641 C CA . GLN A 1 203 ? 0.444 10.676 6.851 1.00 94.94 203 GLN A CA 1
ATOM 1642 C C . GLN A 1 203 ? 1.379 10.352 5.675 1.00 94.94 203 GLN A C 1
ATOM 1644 O O . GLN A 1 203 ? 1.128 10.795 4.556 1.00 94.94 203 GLN A O 1
ATOM 1649 N N . ASP A 1 204 ? 2.457 9.621 5.940 1.00 93.94 204 ASP A N 1
ATOM 1650 C CA . ASP A 1 204 ? 3.516 9.270 4.995 1.00 93.94 204 ASP A CA 1
ATOM 1651 C C . ASP A 1 204 ? 4.179 7.944 5.417 1.00 93.94 204 ASP A C 1
ATOM 1653 O O . ASP A 1 204 ? 4.088 7.560 6.591 1.00 93.94 204 ASP A O 1
ATOM 1657 N N . PRO A 1 205 ? 4.824 7.208 4.492 1.00 93.31 205 PRO A N 1
ATOM 1658 C CA . PRO A 1 205 ? 5.479 5.949 4.817 1.00 93.31 205 PRO A CA 1
ATOM 1659 C C . PRO A 1 205 ? 6.595 6.115 5.854 1.00 93.31 205 PRO A C 1
ATOM 1661 O O . PRO A 1 205 ? 7.547 6.871 5.656 1.00 93.31 205 PRO A O 1
ATOM 1664 N N . GLY A 1 206 ? 6.520 5.333 6.933 1.00 88.94 206 GLY A N 1
ATOM 1665 C CA . GLY A 1 206 ? 7.584 5.242 7.932 1.00 88.94 206 GLY A CA 1
ATOM 1666 C C . GLY A 1 206 ? 8.787 4.426 7.448 1.00 88.94 206 GLY A C 1
ATOM 1667 O O . GLY A 1 206 ? 8.666 3.595 6.548 1.00 88.94 206 GLY A O 1
ATOM 1668 N N . LYS A 1 207 ? 9.949 4.582 8.096 1.00 84.69 207 LYS A N 1
ATOM 1669 C CA . LYS A 1 207 ? 11.197 3.852 7.760 1.00 84.69 207 LYS A CA 1
ATOM 1670 C C . LYS A 1 207 ? 11.025 2.339 7.614 1.00 84.69 207 LYS A C 1
ATOM 1672 O O . LYS A 1 207 ? 11.561 1.757 6.681 1.00 84.69 207 LYS A O 1
ATOM 1677 N N . MET A 1 208 ? 10.227 1.712 8.477 1.00 87.31 208 MET A N 1
ATOM 1678 C CA . MET A 1 208 ? 10.031 0.255 8.467 1.00 87.31 208 MET A CA 1
ATOM 1679 C C . MET A 1 208 ? 9.160 -0.253 7.308 1.00 87.31 208 MET A C 1
ATOM 1681 O O . MET A 1 208 ? 8.996 -1.461 7.140 1.00 87.31 208 MET A O 1
ATOM 1685 N N . THR A 1 209 ? 8.670 0.650 6.457 1.00 85.06 209 THR A N 1
ATOM 1686 C CA . THR A 1 209 ? 8.109 0.297 5.151 1.00 85.06 209 THR A CA 1
ATOM 1687 C C . THR A 1 209 ? 9.195 0.104 4.091 1.00 85.06 209 THR A C 1
ATOM 1689 O O . THR A 1 209 ? 8.986 -0.676 3.177 1.00 85.06 209 THR A O 1
ATOM 1692 N N . ALA A 1 210 ? 10.362 0.745 4.199 1.00 80.25 210 ALA A N 1
ATOM 1693 C CA . ALA A 1 210 ? 11.378 0.796 3.145 1.00 80.25 210 ALA A CA 1
ATOM 1694 C C . ALA A 1 210 ? 12.531 -0.190 3.391 1.00 80.25 210 ALA A C 1
ATOM 1696 O O . ALA A 1 210 ? 13.120 -0.210 4.473 1.00 80.25 210 ALA A O 1
ATOM 1697 N N . LYS A 1 211 ? 12.898 -0.982 2.372 1.00 70.56 211 LYS A N 1
ATOM 1698 C CA . LYS A 1 211 ? 13.967 -1.998 2.483 1.00 70.56 211 LYS A CA 1
ATOM 1699 C C . LYS A 1 211 ? 15.328 -1.403 2.843 1.00 70.56 211 LYS A C 1
ATOM 1701 O O . LYS A 1 211 ? 16.040 -2.003 3.643 1.00 70.56 211 LYS A O 1
ATOM 1706 N N . ASP A 1 212 ? 15.635 -0.209 2.341 1.00 69.19 212 ASP A N 1
ATOM 1707 C CA . ASP A 1 212 ? 16.896 0.502 2.608 1.00 69.19 212 ASP A CA 1
ATOM 1708 C C . ASP A 1 212 ? 17.103 0.816 4.099 1.00 69.19 212 ASP A C 1
ATOM 1710 O O . ASP A 1 212 ? 18.224 1.037 4.549 1.00 69.19 212 ASP A O 1
ATOM 1714 N N . PHE A 1 213 ? 16.025 0.788 4.887 1.00 67.81 213 PHE A N 1
ATOM 1715 C CA . PHE A 1 213 ? 16.044 0.992 6.335 1.00 67.81 213 PHE A CA 1
ATOM 1716 C C . PHE A 1 213 ? 15.721 -0.292 7.117 1.00 67.81 213 PHE A C 1
ATOM 1718 O O . PHE A 1 213 ? 15.336 -0.221 8.282 1.00 67.81 213 PHE A O 1
ATOM 1725 N N . GLY A 1 214 ? 15.848 -1.468 6.488 1.00 67.38 214 GLY A N 1
ATOM 1726 C CA . GLY A 1 214 ? 15.509 -2.762 7.093 1.00 67.38 214 GLY A CA 1
ATOM 1727 C C . GLY A 1 214 ? 14.004 -3.047 7.162 1.00 67.38 214 GLY A C 1
ATOM 1728 O O . GLY A 1 214 ? 13.576 -3.943 7.889 1.00 67.38 214 GLY A O 1
ATOM 1729 N N . GLY A 1 215 ? 13.195 -2.282 6.427 1.00 83.44 215 GLY A N 1
ATOM 1730 C CA . GLY A 1 215 ? 11.748 -2.427 6.351 1.00 83.44 215 GLY A CA 1
ATOM 1731 C C . GLY A 1 215 ? 11.268 -3.574 5.460 1.00 83.44 215 GLY A C 1
ATOM 1732 O O . GLY A 1 215 ? 12.037 -4.248 4.771 1.00 83.44 215 GLY A O 1
ATOM 1733 N N . SER A 1 216 ? 9.956 -3.801 5.467 1.00 86.69 216 SER A N 1
ATOM 1734 C CA . SER A 1 216 ? 9.324 -4.925 4.760 1.00 86.69 216 SER A CA 1
ATOM 1735 C C . SER A 1 216 ? 9.154 -4.697 3.253 1.00 86.69 216 SER A C 1
ATOM 1737 O O . SER A 1 216 ? 9.091 -5.664 2.488 1.00 86.69 216 SER A O 1
ATOM 1739 N N . GLY A 1 217 ? 9.097 -3.434 2.825 1.00 92.38 217 GLY A N 1
ATOM 1740 C CA . GLY A 1 217 ? 8.624 -3.003 1.509 1.00 92.38 217 GLY A CA 1
ATOM 1741 C C . GLY A 1 217 ? 7.112 -2.797 1.409 1.00 92.38 217 GLY A C 1
ATOM 1742 O O . GLY A 1 217 ? 6.610 -2.528 0.320 1.00 92.38 217 GLY A O 1
ATOM 1743 N N . PHE A 1 218 ? 6.399 -2.941 2.526 1.00 97.62 218 PHE A N 1
ATOM 1744 C CA . PHE A 1 218 ? 4.947 -2.905 2.587 1.00 97.62 218 PHE A CA 1
ATOM 1745 C C . PHE A 1 218 ? 4.439 -1.857 3.575 1.00 97.62 218 PHE A C 1
ATOM 1747 O O . PHE A 1 218 ? 5.079 -1.561 4.588 1.00 97.62 218 PHE A O 1
ATOM 1754 N N . LEU A 1 219 ? 3.247 -1.337 3.302 1.00 97.56 219 LEU A N 1
ATOM 1755 C CA . LEU A 1 219 ? 2.446 -0.565 4.235 1.00 97.56 219 LEU A CA 1
ATOM 1756 C C . LEU A 1 219 ? 1.433 -1.513 4.871 1.00 97.56 219 LEU A C 1
ATOM 1758 O O . LEU A 1 219 ? 0.472 -1.919 4.224 1.00 97.56 219 LEU A O 1
ATOM 1762 N N . GLY A 1 220 ? 1.643 -1.888 6.130 1.00 96.19 220 GLY A N 1
ATOM 1763 C CA . GLY A 1 220 ? 0.719 -2.804 6.782 1.00 96.19 220 GLY A CA 1
ATOM 1764 C C . GLY A 1 220 ? 0.900 -2.935 8.287 1.00 96.19 220 GLY A C 1
ATOM 1765 O O . GLY A 1 220 ? 1.942 -2.586 8.844 1.00 96.19 220 GLY A O 1
ATOM 1766 N N . SER A 1 221 ? -0.142 -3.461 8.933 1.00 96.25 221 SER A N 1
ATOM 1767 C CA . SER A 1 221 ? -0.238 -3.626 10.392 1.00 96.25 221 SER A CA 1
ATOM 1768 C C . SER A 1 221 ? 0.770 -4.614 11.000 1.00 96.25 221 SER A C 1
ATOM 1770 O O . SER A 1 221 ? 1.080 -4.524 12.179 1.00 96.25 221 SER A O 1
ATOM 1772 N N . GLU A 1 222 ? 1.354 -5.517 10.212 1.00 96.75 222 GLU A N 1
ATOM 1773 C CA . GLU A 1 222 ? 2.294 -6.539 10.687 1.00 96.75 222 GLU A CA 1
ATOM 1774 C C . GLU A 1 222 ? 3.772 -6.171 10.485 1.00 96.75 222 GLU A C 1
ATOM 1776 O O . GLU A 1 222 ? 4.653 -7.014 10.694 1.00 96.75 222 GLU A O 1
ATOM 1781 N N . ASN A 1 223 ? 4.068 -4.928 10.086 1.00 94.50 223 ASN A N 1
ATOM 1782 C CA . ASN A 1 223 ? 5.439 -4.421 10.014 1.00 94.50 223 ASN A CA 1
ATOM 1783 C C . ASN A 1 223 ? 6.155 -4.533 11.370 1.00 94.50 223 ASN A C 1
ATOM 1785 O O . ASN A 1 223 ? 5.540 -4.433 12.431 1.00 94.50 223 ASN A O 1
ATOM 1789 N N . ASP A 1 224 ? 7.474 -4.757 11.347 1.00 91.50 224 ASP A N 1
ATOM 1790 C CA . ASP A 1 224 ? 8.264 -4.945 12.569 1.00 91.50 224 ASP A CA 1
ATOM 1791 C C . ASP A 1 224 ? 8.586 -3.616 13.268 1.00 91.50 224 ASP A C 1
ATOM 1793 O O . ASP A 1 224 ? 9.744 -3.265 13.499 1.00 91.50 224 ASP A O 1
ATOM 1797 N N . ASP A 1 225 ? 7.552 -2.876 13.658 1.00 89.69 225 ASP A N 1
ATOM 1798 C CA . ASP A 1 225 ? 7.686 -1.595 14.338 1.00 89.69 225 ASP A CA 1
ATOM 1799 C C . ASP A 1 225 ? 6.569 -1.349 15.371 1.00 89.69 225 ASP A C 1
ATOM 1801 O O . ASP A 1 225 ? 5.491 -1.940 15.280 1.00 89.69 225 ASP A O 1
ATOM 1805 N N . PRO A 1 226 ? 6.803 -0.490 16.384 1.00 86.50 226 PRO A N 1
ATOM 1806 C CA . PRO A 1 226 ? 5.809 -0.231 17.426 1.00 86.50 226 PRO A CA 1
ATOM 1807 C C . PRO A 1 226 ? 4.507 0.419 16.936 1.00 86.50 226 PRO A C 1
ATOM 1809 O O . PRO A 1 226 ? 3.482 0.271 17.592 1.00 86.50 226 PRO A O 1
ATOM 1812 N N . THR A 1 227 ? 4.533 1.166 15.829 1.00 91.56 227 THR A N 1
ATOM 1813 C CA . THR A 1 227 ? 3.345 1.843 15.279 1.00 91.56 227 THR A CA 1
ATOM 1814 C C . THR A 1 227 ? 2.426 0.833 14.601 1.00 91.56 227 THR A C 1
ATOM 1816 O O . THR A 1 227 ? 1.219 0.844 14.844 1.00 91.56 227 THR A O 1
ATOM 1819 N N . ALA A 1 228 ? 3.000 -0.058 13.790 1.00 95.00 228 ALA A N 1
ATOM 1820 C CA . ALA A 1 228 ? 2.285 -1.163 13.164 1.00 95.00 228 ALA A CA 1
ATOM 1821 C C . ALA A 1 228 ? 1.723 -2.130 14.216 1.00 95.00 228 ALA A C 1
ATOM 1823 O O . ALA A 1 228 ? 0.542 -2.459 14.164 1.00 95.00 228 ALA A O 1
ATOM 1824 N N . GLN A 1 229 ? 2.511 -2.464 15.246 1.00 93.06 229 GLN A N 1
ATOM 1825 C CA . GLN A 1 229 ? 2.037 -3.276 16.368 1.00 93.06 229 GLN A CA 1
ATOM 1826 C C . GLN A 1 229 ? 0.785 -2.681 17.031 1.00 93.06 229 GLN A C 1
ATOM 1828 O O . GLN A 1 229 ? -0.195 -3.392 17.207 1.00 93.06 229 GLN A O 1
ATOM 1833 N N . VAL A 1 230 ? 0.784 -1.383 17.360 1.00 92.88 230 VAL A N 1
ATOM 1834 C CA . VAL A 1 230 ? -0.393 -0.730 17.966 1.00 92.88 230 VAL A CA 1
ATOM 1835 C C . VAL A 1 230 ? -1.590 -0.735 17.014 1.00 92.88 230 VAL A C 1
ATOM 1837 O O . VAL A 1 230 ? -2.720 -0.893 17.465 1.00 92.88 230 VAL A O 1
ATOM 1840 N N . LEU A 1 231 ? -1.367 -0.569 15.706 1.00 97.38 231 LEU A N 1
ATOM 1841 C CA . LEU A 1 231 ? -2.436 -0.691 14.715 1.00 97.38 231 LEU A CA 1
ATOM 1842 C C . LEU A 1 231 ? -3.049 -2.095 14.727 1.00 97.38 231 LEU A C 1
ATOM 1844 O O . LEU A 1 231 ? -4.268 -2.216 14.781 1.00 97.38 231 LEU A O 1
ATOM 1848 N N . ALA A 1 232 ? -2.219 -3.134 14.709 1.00 96.62 232 ALA A N 1
ATOM 1849 C CA . ALA A 1 232 ? -2.683 -4.512 14.729 1.00 96.62 232 ALA A CA 1
ATOM 1850 C C . ALA A 1 232 ? -3.424 -4.852 16.037 1.00 96.62 232 ALA A C 1
ATOM 1852 O O . ALA A 1 232 ? -4.515 -5.408 15.983 1.00 96.62 232 ALA A O 1
ATOM 1853 N N . GLU A 1 233 ? -2.925 -4.381 17.187 1.00 90.94 233 GLU A N 1
ATOM 1854 C CA . GLU A 1 233 ? -3.609 -4.505 18.485 1.00 90.94 233 GLU A CA 1
ATOM 1855 C C . GLU A 1 233 ? -4.991 -3.823 18.471 1.00 90.94 233 GLU A C 1
ATOM 1857 O O . GLU A 1 233 ? -5.946 -4.328 19.059 1.00 90.94 233 GLU A O 1
ATOM 1862 N N . CYS A 1 234 ? -5.120 -2.673 17.796 1.00 95.88 234 CYS A N 1
ATOM 1863 C CA . CYS A 1 234 ? -6.401 -1.977 17.662 1.00 95.88 234 CYS A CA 1
ATOM 1864 C C . CYS A 1 234 ? -7.373 -2.706 16.722 1.00 95.88 234 CYS A C 1
ATOM 1866 O O . CYS A 1 234 ? -8.573 -2.683 16.985 1.00 95.88 234 CYS A O 1
ATOM 1868 N N . LEU A 1 235 ? -6.879 -3.323 15.642 1.00 97.12 235 LEU A N 1
ATOM 1869 C CA . LEU A 1 235 ? -7.690 -4.143 14.735 1.00 97.12 235 LEU A CA 1
ATOM 1870 C C . LEU A 1 235 ? -8.245 -5.369 15.472 1.00 97.12 235 LEU A C 1
ATOM 1872 O O . LEU A 1 235 ? -9.460 -5.559 15.492 1.00 97.12 235 LEU A O 1
ATOM 1876 N N . ASP A 1 236 ? -7.383 -6.110 16.173 1.00 93.94 236 ASP A N 1
ATOM 1877 C CA . ASP A 1 236 ? -7.772 -7.275 16.975 1.00 93.94 236 ASP A CA 1
ATOM 1878 C C . ASP A 1 236 ? -8.786 -6.890 18.065 1.00 93.94 236 ASP A C 1
ATOM 1880 O O . ASP A 1 236 ? -9.829 -7.523 18.214 1.00 93.94 236 ASP A O 1
ATOM 1884 N N . ALA A 1 237 ? -8.537 -5.803 18.806 1.00 90.62 237 ALA A N 1
ATOM 1885 C CA . ALA A 1 237 ? -9.451 -5.337 19.852 1.00 90.62 237 ALA A CA 1
ATOM 1886 C C . ALA A 1 237 ? -10.797 -4.818 19.306 1.00 9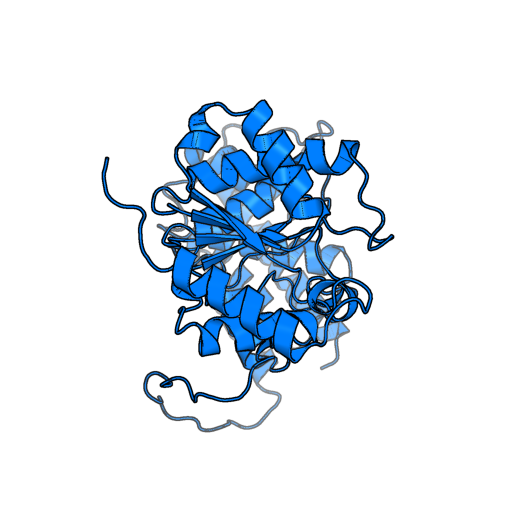0.62 237 ALA A C 1
ATOM 1888 O O . ALA A 1 237 ? -11.791 -4.769 20.044 1.00 90.62 237 ALA A O 1
ATOM 1889 N N . ALA A 1 238 ? -10.841 -4.407 18.038 1.00 94.88 238 ALA A N 1
ATOM 1890 C CA . ALA A 1 238 ? -12.060 -4.011 17.343 1.00 94.88 238 ALA A CA 1
ATOM 1891 C C . ALA A 1 238 ? -12.788 -5.187 16.670 1.00 94.88 238 ALA A C 1
ATOM 1893 O O . ALA A 1 238 ? -13.875 -4.956 16.148 1.00 94.88 238 ALA A O 1
ATOM 1894 N N . ASP A 1 239 ? -12.221 -6.401 16.704 1.00 93.06 239 ASP A N 1
ATOM 1895 C CA . ASP A 1 239 ? -12.677 -7.560 15.922 1.00 93.06 239 ASP A CA 1
ATOM 1896 C C . ASP A 1 239 ? -12.772 -7.240 14.416 1.00 93.06 239 ASP A C 1
ATOM 1898 O O . ASP A 1 239 ? -13.707 -7.620 13.708 1.00 93.06 239 ASP A O 1
ATOM 1902 N N . LEU A 1 240 ? -11.809 -6.451 13.926 1.00 95.06 240 LEU A N 1
ATOM 1903 C CA . LEU A 1 240 ? -11.747 -6.006 12.541 1.00 95.06 240 LEU A CA 1
ATOM 1904 C C . LEU A 1 240 ? -10.631 -6.745 11.803 1.00 95.06 240 LEU A C 1
ATOM 1906 O O . LEU A 1 240 ? -9.456 -6.406 11.936 1.00 95.06 240 LEU A O 1
ATOM 1910 N N . ASP A 1 241 ? -11.014 -7.731 10.991 1.00 96.06 241 ASP A N 1
ATOM 1911 C CA . ASP A 1 241 ? -10.075 -8.486 10.159 1.00 96.06 241 ASP A CA 1
ATOM 1912 C C . ASP A 1 241 ? -9.271 -7.541 9.246 1.00 96.06 241 ASP A C 1
ATOM 1914 O O . ASP A 1 241 ? -9.826 -6.675 8.561 1.00 96.06 241 ASP A O 1
ATOM 1918 N N . ALA A 1 242 ? -7.950 -7.737 9.194 1.00 96.38 242 ALA A N 1
ATOM 1919 C CA . ALA A 1 242 ? -7.054 -7.012 8.301 1.00 96.38 242 ALA A CA 1
ATOM 1920 C C . ALA A 1 242 ? -7.467 -7.127 6.820 1.00 96.38 242 ALA A C 1
ATOM 1922 O O . ALA A 1 242 ? -7.174 -6.216 6.045 1.00 96.38 242 ALA A O 1
ATOM 1923 N N . LYS A 1 243 ? -8.182 -8.194 6.437 1.00 96.94 243 LYS A N 1
ATOM 1924 C CA . LYS A 1 243 ? -8.778 -8.387 5.108 1.00 96.94 243 LYS A CA 1
ATOM 1925 C C . LYS A 1 243 ? -9.916 -7.429 4.776 1.00 96.94 243 LYS A C 1
ATOM 1927 O O . LYS A 1 243 ? -10.191 -7.224 3.603 1.00 96.94 243 LYS A O 1
ATOM 1932 N N . ARG A 1 244 ? -10.546 -6.800 5.766 1.00 97.81 244 ARG A N 1
ATOM 1933 C CA . ARG A 1 244 ? -11.585 -5.783 5.537 1.00 97.81 244 ARG A CA 1
ATOM 1934 C C . ARG A 1 244 ? -11.001 -4.386 5.347 1.00 97.81 244 ARG A C 1
ATOM 1936 O O . ARG A 1 244 ? -11.747 -3.454 5.047 1.00 97.81 244 ARG A O 1
ATOM 1943 N N . VAL A 1 245 ? -9.687 -4.219 5.523 1.00 98.19 245 VAL A N 1
ATOM 1944 C CA . VAL A 1 245 ? -9.036 -2.908 5.485 1.00 98.19 245 VAL A CA 1
ATOM 1945 C C . VAL A 1 245 ? -7.899 -2.846 4.470 1.00 98.19 245 VAL A C 1
ATOM 1947 O O . VAL A 1 245 ? -7.141 -3.803 4.301 1.00 98.19 245 VAL A O 1
ATOM 1950 N N . THR A 1 246 ? -7.718 -1.674 3.861 1.00 98.12 246 THR A N 1
ATOM 1951 C CA . THR A 1 246 ? -6.495 -1.320 3.127 1.00 98.12 246 THR A CA 1
ATOM 1952 C C . THR A 1 246 ? -5.890 -0.042 3.708 1.00 98.12 246 THR A C 1
ATOM 1954 O O . THR A 1 246 ? -6.573 0.983 3.776 1.00 98.12 246 THR A O 1
ATOM 1957 N N . PRO A 1 247 ? -4.624 -0.063 4.162 1.00 98.06 247 PRO A N 1
ATOM 1958 C CA . PRO A 1 247 ? -3.944 1.143 4.604 1.00 98.06 247 PRO A CA 1
ATOM 1959 C C . PRO A 1 247 ? -3.418 1.958 3.417 1.00 98.06 247 PRO A C 1
ATOM 1961 O O . PRO A 1 247 ? -2.987 1.411 2.407 1.00 98.06 247 PRO A O 1
ATOM 1964 N N . TRP A 1 248 ? -3.396 3.278 3.563 1.00 98.56 248 TRP A N 1
ATOM 1965 C CA . TRP A 1 248 ? -2.817 4.216 2.605 1.00 98.56 248 TRP A CA 1
ATOM 1966 C C . TRP A 1 248 ? -2.241 5.441 3.320 1.00 98.56 248 TRP A C 1
ATOM 1968 O O . TRP A 1 248 ? -2.559 5.708 4.479 1.00 98.56 248 TRP A O 1
ATOM 1978 N N . ASN A 1 249 ? -1.404 6.218 2.633 1.00 98.06 249 ASN A N 1
ATOM 1979 C CA . ASN A 1 249 ? -0.844 7.461 3.160 1.00 98.06 249 ASN A CA 1
ATOM 1980 C C . ASN A 1 249 ? -1.288 8.666 2.329 1.00 98.06 249 ASN A C 1
ATOM 1982 O O . ASN A 1 249 ? -1.297 8.617 1.102 1.00 98.06 249 ASN A O 1
ATOM 1986 N N . ALA A 1 250 ? -1.599 9.768 3.012 1.00 97.81 250 ALA A N 1
ATOM 1987 C CA . ALA A 1 250 ? -1.948 11.058 2.426 1.00 97.81 250 ALA A CA 1
ATOM 1988 C C . ALA A 1 250 ? -0.882 11.564 1.452 1.00 97.81 250 ALA A C 1
ATOM 1990 O O . ALA A 1 250 ? -1.211 12.233 0.482 1.00 97.81 250 ALA A O 1
ATOM 1991 N N . TYR A 1 251 ? 0.382 11.243 1.712 1.00 97.38 251 TYR A N 1
ATOM 1992 C CA . TYR A 1 251 ? 1.449 11.316 0.733 1.00 97.38 251 TYR A CA 1
ATOM 1993 C C . TYR A 1 251 ? 2.058 9.919 0.575 1.00 97.38 251 TYR A C 1
ATOM 1995 O O . TYR A 1 251 ? 2.703 9.438 1.507 1.00 97.38 251 TYR A O 1
ATOM 2003 N N . PRO A 1 252 ? 1.820 9.238 -0.558 1.00 96.88 252 PRO A N 1
ATOM 2004 C CA . PRO A 1 252 ? 2.129 7.817 -0.681 1.00 96.88 252 PRO A CA 1
ATOM 2005 C C . PRO A 1 252 ? 3.625 7.516 -0.818 1.00 96.88 252 PRO A C 1
ATOM 2007 O O . PRO A 1 252 ? 4.057 6.440 -0.415 1.00 96.88 252 PRO A O 1
ATOM 2010 N N . TRP A 1 253 ? 4.425 8.450 -1.336 1.00 95.19 253 TRP A N 1
ATOM 2011 C CA . TRP A 1 253 ? 5.859 8.251 -1.563 1.00 95.19 253 TRP A CA 1
ATOM 2012 C C . TRP A 1 253 ? 6.697 8.408 -0.298 1.00 95.19 253 TRP A C 1
ATOM 2014 O O . TRP A 1 253 ? 6.374 9.177 0.605 1.00 95.19 253 TRP A O 1
ATOM 2024 N N . PHE A 1 254 ? 7.816 7.695 -0.238 1.00 88.69 254 PHE A N 1
ATOM 2025 C CA . PHE A 1 254 ? 8.727 7.778 0.893 1.00 88.69 254 PHE A CA 1
ATOM 2026 C C . PHE A 1 254 ? 9.489 9.103 0.919 1.00 88.69 254 PHE A C 1
ATOM 2028 O O . PHE A 1 254 ? 9.905 9.637 -0.110 1.00 88.69 254 PHE A O 1
ATOM 2035 N N . LEU A 1 255 ? 9.704 9.614 2.131 1.00 84.88 255 LEU A N 1
ATOM 2036 C CA . LEU A 1 255 ? 10.494 10.810 2.392 1.00 84.88 255 LEU A CA 1
ATOM 2037 C C . LEU A 1 255 ? 11.727 10.456 3.203 1.00 84.88 255 LEU A C 1
ATOM 2039 O O . LEU A 1 255 ? 11.626 9.863 4.275 1.00 84.88 255 LEU A O 1
ATOM 2043 N N . SER A 1 256 ? 12.892 10.883 2.724 1.00 73.69 256 SER A N 1
ATOM 2044 C CA . SER A 1 256 ? 14.125 10.816 3.507 1.00 73.69 256 SER A CA 1
ATOM 2045 C C . SER A 1 256 ? 14.035 11.693 4.765 1.00 73.69 256 SER A C 1
ATOM 2047 O O . SER A 1 256 ? 14.459 11.271 5.841 1.00 73.69 256 SER A O 1
ATOM 2049 N N . ASP A 1 257 ? 13.413 12.871 4.651 1.00 74.62 257 ASP A N 1
ATOM 2050 C CA . ASP A 1 257 ? 13.145 13.800 5.756 1.00 74.62 257 ASP A CA 1
ATOM 2051 C C . ASP A 1 257 ? 11.756 13.552 6.380 1.00 74.62 257 ASP A C 1
ATOM 2053 O O . ASP A 1 257 ? 10.761 14.226 6.094 1.00 74.62 257 ASP A O 1
ATOM 2057 N N . GLN A 1 258 ? 11.689 12.499 7.196 1.00 72.25 258 GLN A N 1
ATOM 2058 C CA . GLN A 1 258 ? 10.465 11.992 7.822 1.00 72.25 258 GLN A CA 1
ATOM 2059 C C . GLN A 1 258 ? 9.743 13.055 8.667 1.00 72.25 258 GLN A C 1
ATOM 2061 O O . GLN A 1 258 ? 10.347 13.766 9.471 1.00 72.25 258 GLN A O 1
ATOM 2066 N N . GLY A 1 259 ? 8.413 13.117 8.546 1.00 64.81 259 GLY A N 1
ATOM 2067 C CA . GLY A 1 259 ? 7.570 13.980 9.381 1.00 64.81 259 GLY A CA 1
ATOM 2068 C C . GLY A 1 259 ? 7.458 15.443 8.932 1.00 64.81 259 GLY A C 1
ATOM 2069 O O . GLY A 1 259 ? 6.754 16.217 9.584 1.00 64.81 259 GLY A O 1
ATOM 2070 N N . ARG A 1 260 ? 8.083 15.837 7.814 1.00 81.75 260 ARG A N 1
ATOM 2071 C CA . ARG A 1 260 ? 8.007 17.204 7.260 1.00 81.75 260 ARG A CA 1
ATOM 2072 C C . ARG A 1 260 ? 7.022 17.340 6.103 1.00 81.75 260 ARG A C 1
ATOM 2074 O O . ARG A 1 260 ? 7.299 17.998 5.103 1.00 81.75 260 ARG A O 1
ATOM 2081 N N . LEU A 1 261 ? 5.842 16.744 6.246 1.00 89.50 261 LEU A N 1
ATOM 2082 C CA . LEU A 1 261 ? 4.844 16.783 5.186 1.00 89.50 261 LEU A CA 1
ATOM 2083 C C . LEU A 1 261 ? 4.233 18.187 5.021 1.00 89.50 261 LEU A C 1
ATOM 2085 O O . LEU A 1 261 ? 3.583 18.710 5.936 1.00 89.50 261 LEU A O 1
ATOM 2089 N N . THR A 1 262 ? 4.442 18.789 3.848 1.00 93.94 262 THR A N 1
ATOM 2090 C CA . THR A 1 262 ? 3.911 20.115 3.484 1.00 93.94 262 THR A CA 1
ATOM 2091 C C . THR A 1 262 ? 2.522 20.014 2.852 1.00 93.94 262 THR A C 1
ATOM 2093 O O . THR A 1 262 ? 2.144 18.969 2.325 1.00 93.94 262 THR A O 1
ATOM 2096 N N . ASP A 1 263 ? 1.766 21.113 2.844 1.00 95.50 263 ASP A N 1
ATOM 2097 C CA . ASP A 1 263 ? 0.439 21.156 2.211 1.00 95.50 263 ASP A CA 1
ATOM 2098 C C . ASP A 1 263 ? 0.503 20.881 0.704 1.00 95.50 263 ASP A C 1
ATOM 2100 O O . ASP A 1 263 ? -0.392 20.245 0.153 1.00 95.50 263 ASP A O 1
ATOM 2104 N N . ARG A 1 264 ? 1.582 21.307 0.031 1.00 96.06 264 ARG A N 1
ATOM 2105 C CA . ARG A 1 264 ? 1.822 20.971 -1.378 1.00 96.06 264 ARG A CA 1
ATOM 2106 C C . ARG A 1 264 ? 1.910 19.458 -1.570 1.00 96.06 264 ARG A C 1
ATOM 2108 O O . ARG A 1 264 ? 1.254 18.925 -2.453 1.00 96.06 264 ARG A O 1
ATOM 2115 N N . MET A 1 265 ? 2.678 18.776 -0.726 1.00 95.81 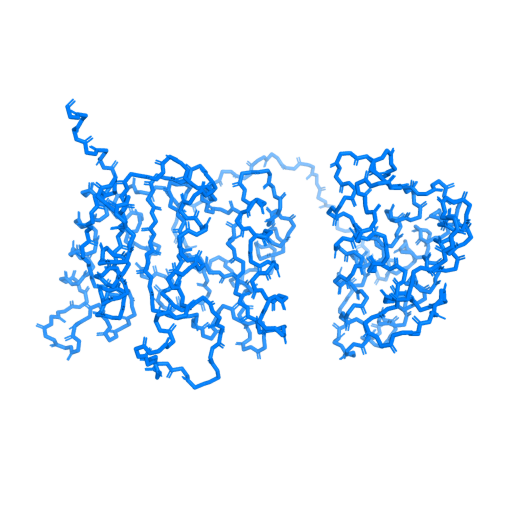265 MET A N 1
ATOM 2116 C CA . MET A 1 265 ? 2.847 17.323 -0.812 1.00 95.81 265 MET A CA 1
ATOM 2117 C C . MET A 1 265 ? 1.539 16.590 -0.511 1.00 95.81 265 MET A C 1
ATOM 2119 O O . MET A 1 265 ? 1.203 15.632 -1.194 1.00 95.81 265 MET A O 1
ATOM 2123 N N . ILE A 1 266 ? 0.749 17.071 0.452 1.00 97.44 266 ILE A N 1
ATOM 2124 C CA . ILE A 1 266 ? -0.587 16.509 0.697 1.00 97.44 266 ILE A CA 1
ATOM 2125 C C . ILE A 1 266 ? -1.476 16.663 -0.539 1.00 97.44 266 ILE A C 1
ATOM 2127 O O . ILE A 1 266 ? -2.152 15.709 -0.908 1.00 97.44 266 ILE A O 1
ATOM 2131 N N . LYS A 1 267 ? -1.455 17.831 -1.196 1.00 98.00 267 LYS A N 1
ATOM 2132 C CA . LYS A 1 267 ? -2.193 18.058 -2.449 1.00 98.00 267 LYS A CA 1
ATOM 2133 C C . LYS A 1 267 ? -1.739 17.116 -3.567 1.00 98.00 267 LYS A C 1
ATOM 2135 O O . LYS A 1 267 ? -2.585 16.586 -4.278 1.00 98.00 267 LYS A O 1
ATOM 2140 N N . GLU A 1 268 ? -0.434 16.863 -3.685 1.00 96.81 268 GLU A N 1
ATOM 2141 C CA . GLU A 1 268 ? 0.124 15.889 -4.639 1.00 96.81 268 GLU A CA 1
ATOM 2142 C C . GLU A 1 268 ? -0.411 14.465 -4.398 1.00 96.81 268 GLU A C 1
ATOM 2144 O O . GLU A 1 268 ? -0.615 13.721 -5.352 1.00 96.81 268 GLU A O 1
ATOM 2149 N N . GLY A 1 269 ? -0.693 14.089 -3.148 1.00 97.88 269 GLY A N 1
ATOM 2150 C CA . GLY A 1 269 ? -1.237 12.772 -2.807 1.00 97.88 269 GLY A CA 1
ATOM 2151 C C . GLY A 1 269 ? -2.753 12.607 -2.980 1.00 97.88 269 GLY A C 1
ATOM 2152 O O . GLY A 1 269 ? -3.249 11.483 -2.892 1.00 97.88 269 GLY A O 1
ATOM 2153 N N . LEU A 1 270 ? -3.501 13.678 -3.283 1.00 98.62 270 LEU A N 1
ATOM 2154 C CA . LEU A 1 270 ? -4.962 13.603 -3.437 1.00 98.62 270 LEU A CA 1
ATOM 2155 C C . LEU A 1 270 ? -5.389 12.815 -4.680 1.00 98.62 270 LEU A C 1
ATOM 2157 O O . LEU A 1 270 ? -6.343 12.047 -4.611 1.00 98.62 270 LEU A O 1
ATOM 2161 N N . ASN A 1 271 ? -4.697 12.987 -5.811 1.00 98.19 271 ASN A N 1
ATOM 2162 C CA . ASN A 1 271 ? -4.988 12.217 -7.023 1.00 98.19 271 ASN A CA 1
ATOM 2163 C C . ASN A 1 271 ? -4.657 10.715 -6.870 1.00 98.19 271 ASN A C 1
ATOM 2165 O O . ASN A 1 271 ? -5.526 9.905 -7.188 1.00 98.19 271 ASN A O 1
ATOM 2169 N N . PRO A 1 272 ? -3.495 10.315 -6.313 1.00 98.56 272 PRO A N 1
ATOM 2170 C CA . PRO A 1 272 ? -3.240 8.923 -5.940 1.00 98.56 272 PRO A CA 1
ATOM 2171 C C . PRO A 1 272 ? -4.324 8.311 -5.047 1.00 98.56 272 PRO A C 1
ATOM 2173 O O . PRO A 1 272 ? -4.756 7.188 -5.288 1.00 98.56 272 PRO A O 1
ATOM 2176 N N . LEU A 1 273 ? -4.787 9.055 -4.033 1.00 98.69 273 LEU A N 1
ATOM 2177 C CA . LEU A 1 273 ? -5.871 8.610 -3.157 1.00 98.69 273 LEU A CA 1
ATOM 2178 C C . LEU A 1 273 ? -7.190 8.426 -3.926 1.00 98.69 273 LEU A C 1
ATOM 2180 O O . LEU A 1 273 ? -7.881 7.439 -3.701 1.00 98.69 273 LEU A O 1
ATOM 2184 N N . HIS A 1 274 ? -7.531 9.338 -4.843 1.00 98.31 274 HIS A N 1
ATOM 2185 C CA . HIS A 1 274 ? -8.745 9.221 -5.663 1.00 98.31 274 HIS A CA 1
ATOM 2186 C C . HIS A 1 274 ? -8.696 7.973 -6.552 1.00 98.31 274 HIS A C 1
ATOM 2188 O O . HIS A 1 274 ? -9.605 7.151 -6.482 1.00 98.31 274 HIS A O 1
ATOM 2194 N N . ARG A 1 275 ? -7.582 7.755 -7.265 1.00 98.31 275 ARG A N 1
ATOM 2195 C CA . ARG A 1 275 ? -7.360 6.558 -8.099 1.00 98.31 275 ARG A CA 1
ATOM 2196 C C . ARG A 1 275 ? -7.425 5.263 -7.292 1.00 98.31 275 ARG A C 1
ATOM 2198 O O . ARG A 1 275 ? -7.920 4.261 -7.790 1.00 98.31 275 ARG A O 1
ATOM 2205 N N . LEU A 1 276 ? -6.932 5.267 -6.051 1.00 98.44 276 LEU A N 1
ATOM 2206 C CA . LEU A 1 276 ? -7.068 4.114 -5.162 1.00 98.44 276 LEU A CA 1
ATOM 2207 C C . LEU A 1 276 ? -8.534 3.851 -4.810 1.00 98.44 276 LEU A C 1
ATOM 2209 O O . LEU A 1 276 ? -8.974 2.710 -4.868 1.00 98.44 276 LEU A O 1
ATOM 2213 N N . LEU A 1 277 ? -9.286 4.888 -4.442 1.00 97.56 277 LEU A N 1
ATOM 2214 C CA . LEU A 1 277 ? -10.694 4.752 -4.068 1.00 97.56 277 LEU A CA 1
ATOM 2215 C C . LEU A 1 277 ? -11.562 4.253 -5.229 1.00 97.56 277 LEU A C 1
ATOM 2217 O O . LEU A 1 277 ? -12.498 3.495 -4.996 1.00 97.56 277 LEU A O 1
ATOM 2221 N N . GLU A 1 278 ? -11.220 4.601 -6.471 1.00 96.62 278 GLU A N 1
ATOM 2222 C CA . GLU A 1 278 ? -11.867 4.046 -7.668 1.00 96.62 278 GLU A CA 1
ATOM 2223 C C . GLU A 1 278 ? -11.626 2.535 -7.840 1.00 96.62 278 GLU A C 1
ATOM 2225 O O . GLU A 1 278 ? -12.468 1.846 -8.415 1.00 96.62 278 GLU A O 1
ATOM 2230 N N . LEU A 1 279 ? -10.516 2.000 -7.317 1.00 97.50 279 LEU A N 1
ATOM 2231 C CA . LEU A 1 279 ? -10.199 0.566 -7.356 1.00 97.50 279 LEU A CA 1
ATOM 2232 C C . LEU A 1 279 ? -10.860 -0.239 -6.233 1.00 97.50 279 LEU A C 1
ATOM 2234 O O . LEU A 1 279 ? -10.870 -1.464 -6.314 1.00 97.50 279 LEU A O 1
ATOM 2238 N N . ILE A 1 280 ? -11.388 0.411 -5.191 1.00 96.12 280 ILE A N 1
ATOM 2239 C CA . ILE A 1 280 ? -11.974 -0.2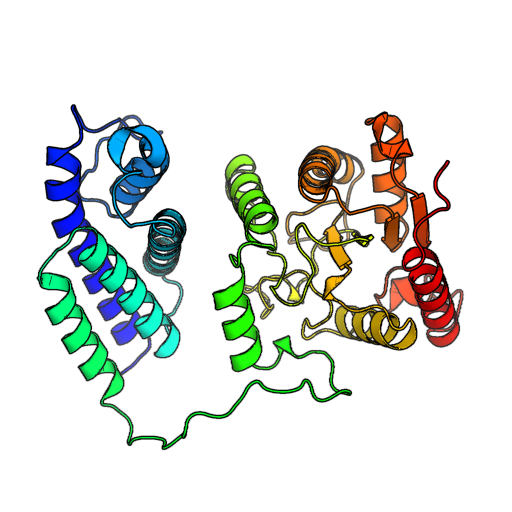54 -4.017 1.00 96.12 280 ILE A CA 1
ATOM 2240 C C . ILE A 1 280 ? -13.465 0.113 -3.921 1.00 96.12 280 ILE A C 1
ATOM 2242 O O . ILE A 1 280 ? -13.872 0.860 -3.028 1.00 96.12 280 ILE A O 1
ATOM 2246 N N . PRO A 1 281 ? -14.315 -0.389 -4.837 1.00 89.62 281 PRO A N 1
ATOM 2247 C CA . PRO A 1 281 ? -15.724 0.000 -4.903 1.00 89.62 281 PRO A CA 1
ATOM 2248 C C . PRO A 1 281 ? -16.533 -0.450 -3.678 1.00 89.62 281 PRO A C 1
ATOM 2250 O O . PRO A 1 281 ? -17.602 0.095 -3.415 1.00 89.62 281 PRO A O 1
ATOM 2253 N N . THR A 1 282 ? -16.035 -1.436 -2.928 1.00 94.12 282 THR A N 1
ATOM 2254 C CA . THR A 1 282 ? -16.635 -1.930 -1.681 1.00 94.12 282 THR A CA 1
ATOM 2255 C C . THR A 1 282 ? -16.347 -1.034 -0.482 1.00 94.12 282 THR A C 1
ATOM 2257 O O . THR A 1 282 ? -16.998 -1.179 0.554 1.00 94.12 282 THR A O 1
ATOM 2260 N N . ALA A 1 283 ? -15.391 -0.103 -0.593 1.00 96.19 283 ALA A N 1
ATOM 2261 C CA . ALA A 1 283 ? -15.054 0.779 0.507 1.00 96.19 283 ALA A CA 1
ATOM 2262 C C . ALA A 1 283 ? -16.212 1.738 0.787 1.00 96.19 283 ALA A C 1
ATOM 2264 O O . ALA A 1 283 ? -16.559 2.568 -0.050 1.00 96.19 283 ALA A O 1
ATOM 2265 N N . HIS A 1 284 ? -16.767 1.672 1.994 1.00 95.81 284 HIS A N 1
ATOM 2266 C CA . HIS A 1 284 ? -17.839 2.560 2.452 1.00 95.81 284 HIS A CA 1
ATOM 2267 C C . HIS A 1 284 ? -17.375 3.536 3.539 1.00 95.81 284 HIS A C 1
ATOM 2269 O O . HIS A 1 284 ? -18.089 4.478 3.895 1.00 95.81 284 HIS A O 1
ATOM 2275 N N . THR A 1 285 ? -16.195 3.328 4.130 1.00 98.31 285 THR A N 1
ATOM 2276 C CA . THR A 1 285 ? -15.698 4.177 5.220 1.00 98.31 285 THR A CA 1
ATOM 2277 C C . THR A 1 285 ? -14.214 4.489 5.088 1.00 98.31 285 THR A C 1
ATOM 2279 O O . THR A 1 285 ? -13.392 3.606 4.866 1.00 98.31 285 THR A O 1
ATOM 2282 N N . ILE A 1 286 ? -13.869 5.762 5.285 1.00 98.38 286 ILE A N 1
ATOM 2283 C CA . ILE A 1 286 ? -12.487 6.237 5.366 1.00 98.38 286 ILE A CA 1
ATOM 2284 C C . ILE A 1 286 ? -12.192 6.616 6.808 1.00 98.38 286 ILE A C 1
ATOM 2286 O O . ILE A 1 286 ? -12.799 7.539 7.360 1.00 98.38 286 ILE A O 1
ATOM 2290 N N . VAL A 1 287 ? -11.232 5.927 7.416 1.00 98.75 287 VAL A N 1
ATOM 2291 C CA . VAL A 1 287 ? -10.734 6.254 8.752 1.00 98.75 287 VAL A CA 1
ATOM 2292 C C . VAL A 1 287 ? -9.417 6.996 8.610 1.00 98.75 287 VAL A C 1
ATOM 2294 O O . VAL A 1 287 ? -8.458 6.493 8.037 1.00 98.75 287 VAL A O 1
ATOM 2297 N N . THR A 1 288 ? -9.352 8.204 9.154 1.00 98.81 288 THR A N 1
ATOM 2298 C CA . THR A 1 288 ? -8.166 9.063 9.053 1.00 98.81 288 THR A CA 1
ATOM 2299 C C . THR A 1 288 ? -7.438 9.153 10.392 1.00 98.81 288 THR A C 1
ATOM 2301 O O . THR A 1 288 ? -8.010 9.581 11.399 1.00 98.81 288 THR A O 1
ATOM 2304 N N . GLY A 1 289 ? -6.163 8.762 10.409 1.00 97.81 289 GLY A N 1
ATOM 2305 C CA . GLY A 1 289 ? -5.328 8.703 11.608 1.00 97.81 289 GLY A CA 1
ATOM 2306 C C . GLY A 1 289 ? -4.393 9.904 11.750 1.00 97.81 289 GLY A C 1
ATOM 2307 O O . GLY A 1 289 ? -3.319 9.946 11.150 1.00 97.81 289 GLY A O 1
ATOM 2308 N N . GLY A 1 290 ? -4.752 10.855 12.615 1.00 96.50 290 GLY A N 1
ATOM 2309 C CA . GLY A 1 290 ? -3.928 12.022 12.944 1.00 96.50 290 GLY A CA 1
ATOM 2310 C C . GLY A 1 290 ? -4.069 13.226 12.002 1.00 96.50 290 GLY A C 1
ATOM 2311 O O . GLY A 1 290 ? -4.659 13.166 10.926 1.00 96.50 290 GLY A O 1
ATOM 2312 N N . ALA A 1 291 ? -3.499 14.358 12.428 1.00 95.38 291 ALA A N 1
ATOM 2313 C CA . ALA A 1 291 ? -3.815 15.680 11.879 1.00 95.38 291 ALA A CA 1
ATOM 2314 C C . ALA A 1 291 ? -3.539 15.841 10.373 1.00 95.38 291 ALA A C 1
ATOM 2316 O O . ALA A 1 291 ? -4.309 16.501 9.677 1.00 95.38 291 ALA A O 1
ATOM 2317 N N . LYS A 1 292 ? -2.461 15.247 9.847 1.00 96.25 292 LYS A N 1
ATOM 2318 C CA . LYS A 1 292 ? -2.137 15.345 8.415 1.00 96.25 292 LYS A CA 1
ATOM 2319 C C . LYS A 1 292 ? -3.081 14.513 7.544 1.00 96.25 292 LYS A C 1
ATOM 2321 O O . LYS A 1 292 ? -3.500 15.002 6.500 1.00 96.25 292 LYS A O 1
ATOM 2326 N N . ALA A 1 293 ? -3.494 13.331 8.004 1.00 97.75 293 ALA A N 1
ATOM 2327 C CA . ALA A 1 293 ? -4.523 12.541 7.332 1.00 97.75 293 ALA A CA 1
ATOM 2328 C C . ALA A 1 293 ? -5.891 13.243 7.380 1.00 97.75 293 ALA A C 1
ATOM 2330 O O . ALA A 1 293 ? -6.589 13.305 6.372 1.00 97.75 293 ALA A O 1
ATOM 2331 N N . HIS A 1 294 ? -6.247 13.857 8.520 1.00 98.38 294 HIS A N 1
ATOM 2332 C CA . HIS A 1 294 ? -7.469 14.670 8.640 1.00 98.38 294 HIS A CA 1
ATOM 2333 C C . HIS A 1 294 ? -7.466 15.835 7.647 1.00 98.38 294 HIS A C 1
ATOM 2335 O O . HIS A 1 294 ? -8.481 16.119 7.015 1.00 98.38 294 HIS A O 1
ATOM 2341 N N . HIS A 1 295 ? -6.324 16.514 7.518 1.00 98.31 295 HIS A N 1
ATOM 2342 C CA . HIS A 1 295 ? -6.153 17.621 6.585 1.00 98.31 295 HIS A CA 1
ATOM 2343 C C . HIS A 1 295 ? -6.228 17.156 5.125 1.00 98.31 295 HIS A C 1
ATOM 2345 O O . HIS A 1 295 ? -6.903 17.803 4.330 1.00 98.31 295 HIS A O 1
ATOM 2351 N N . SER A 1 296 ? -5.588 16.032 4.789 1.00 98.50 296 SER A N 1
ATOM 2352 C CA . SER A 1 296 ? -5.665 15.419 3.459 1.00 98.50 296 SER A CA 1
ATOM 2353 C C . SER A 1 296 ? -7.102 15.103 3.066 1.00 98.50 296 SER A C 1
ATOM 2355 O O . SER A 1 296 ? -7.544 15.550 2.014 1.00 98.50 296 SER A O 1
ATOM 2357 N N . TRP A 1 297 ? -7.871 14.453 3.944 1.00 98.50 297 TRP A N 1
ATOM 2358 C CA . TRP A 1 297 ? -9.269 14.138 3.651 1.00 98.50 297 TRP A CA 1
ATOM 2359 C C . TRP A 1 297 ? -10.159 15.376 3.512 1.00 98.50 297 TRP A C 1
ATOM 2361 O O . TRP A 1 297 ? -11.054 15.407 2.668 1.00 98.50 297 TRP A O 1
ATOM 2371 N N . ARG A 1 298 ? -9.903 16.431 4.297 1.00 98.44 298 ARG A N 1
ATOM 2372 C CA . ARG A 1 298 ? -10.605 17.710 4.130 1.00 98.44 298 ARG A CA 1
ATOM 2373 C C . ARG A 1 298 ? -10.367 18.286 2.730 1.00 98.44 298 ARG A C 1
ATOM 2375 O O . ARG A 1 298 ? -11.332 18.613 2.052 1.00 98.44 298 ARG A O 1
ATOM 2382 N N . LEU A 1 299 ? -9.108 18.361 2.290 1.00 98.50 299 LEU A N 1
ATOM 2383 C CA . LEU A 1 299 ? -8.771 18.840 0.944 1.00 98.50 299 LEU A CA 1
ATOM 2384 C C . LEU A 1 299 ? -9.339 17.926 -0.149 1.00 98.50 299 LEU A C 1
ATOM 2386 O O . LEU A 1 299 ? -9.833 18.415 -1.160 1.00 98.50 299 LEU A O 1
ATOM 2390 N N . PHE A 1 300 ? -9.306 16.610 0.068 1.00 98.56 300 PHE A N 1
ATOM 2391 C CA . PHE A 1 300 ? -9.915 15.633 -0.827 1.00 98.56 300 PHE A CA 1
ATOM 2392 C C . PHE A 1 300 ? -11.411 15.908 -1.008 1.00 98.56 300 PHE A C 1
ATOM 2394 O O . PHE A 1 300 ? -11.881 15.996 -2.135 1.00 98.56 300 PHE A O 1
ATOM 2401 N N . SER A 1 301 ? -12.138 16.124 0.091 1.00 97.75 301 SER A N 1
ATOM 2402 C CA . SER A 1 301 ? -13.584 16.384 0.073 1.00 97.75 301 SER A CA 1
ATOM 2403 C C . SER A 1 301 ? -13.951 17.731 -0.556 1.00 97.75 301 SER A C 1
ATOM 2405 O O . SER A 1 301 ? -15.031 17.878 -1.120 1.00 97.75 301 SER A O 1
ATOM 2407 N N . GLU A 1 302 ? -13.059 18.719 -0.467 1.00 97.31 302 GLU A N 1
ATOM 2408 C CA . GLU A 1 302 ? -13.204 20.009 -1.153 1.00 97.31 302 GLU A CA 1
ATOM 2409 C C . GLU A 1 302 ? -12.971 19.876 -2.670 1.00 97.31 302 GLU A C 1
ATOM 2411 O O . GLU A 1 302 ? -13.597 20.593 -3.452 1.00 97.31 302 GLU A O 1
ATOM 2416 N N . GLN A 1 303 ? -12.088 18.965 -3.094 1.00 97.88 303 GLN A N 1
ATOM 2417 C CA . GLN A 1 303 ? -11.702 18.778 -4.495 1.00 97.88 303 GLN A CA 1
ATOM 2418 C C . GLN A 1 303 ? -12.602 17.788 -5.256 1.00 97.88 303 GLN A C 1
ATOM 2420 O O . GLN A 1 303 ? -12.923 18.027 -6.421 1.00 97.88 303 GLN A O 1
ATOM 2425 N N . TYR A 1 304 ? -13.007 16.688 -4.622 1.00 96.56 304 TYR A N 1
ATOM 2426 C CA . TYR A 1 304 ? -13.715 15.571 -5.249 1.00 96.56 304 TYR A CA 1
ATOM 2427 C C . TYR A 1 304 ? -15.136 15.451 -4.686 1.00 96.56 304 TYR A C 1
ATOM 2429 O O . TYR A 1 304 ? -15.338 15.123 -3.519 1.00 96.56 304 TYR A O 1
ATOM 2437 N N . ARG A 1 305 ? -16.156 15.730 -5.512 1.00 91.81 305 ARG A N 1
ATOM 2438 C CA . ARG A 1 305 ? -17.565 15.774 -5.056 1.00 91.81 305 ARG A CA 1
ATOM 2439 C C . ARG A 1 305 ? -18.122 14.415 -4.629 1.00 91.81 305 ARG A C 1
ATOM 2441 O O . ARG A 1 305 ? -19.032 14.349 -3.801 1.00 91.81 305 ARG A O 1
ATOM 2448 N N . ASP A 1 306 ? -17.586 13.341 -5.192 1.00 91.62 306 ASP A N 1
ATOM 2449 C CA . ASP A 1 306 ? -17.911 11.965 -4.828 1.00 91.62 306 ASP A CA 1
ATOM 2450 C C . ASP A 1 306 ? -17.354 11.562 -3.454 1.00 91.62 306 ASP A C 1
ATOM 2452 O O . ASP A 1 306 ? -17.771 10.530 -2.942 1.00 91.62 306 ASP A O 1
ATOM 2456 N N . ALA A 1 307 ? -16.537 12.399 -2.794 1.00 93.69 307 ALA A N 1
ATOM 2457 C CA . ALA A 1 307 ? -16.109 12.194 -1.406 1.00 93.69 307 ALA A CA 1
ATOM 2458 C C . ALA A 1 307 ? -17.279 11.934 -0.437 1.00 93.69 307 ALA A C 1
ATOM 2460 O O . ALA A 1 307 ? -17.128 11.214 0.547 1.00 93.69 307 ALA A O 1
ATOM 2461 N N . SER A 1 308 ? -18.459 12.481 -0.745 1.00 92.88 308 SER A N 1
ATOM 2462 C CA . SER A 1 308 ? -19.707 12.271 0.002 1.00 92.88 308 SER A CA 1
ATOM 2463 C C . SER A 1 308 ? -20.218 10.823 0.009 1.00 92.88 308 SER A C 1
ATOM 2465 O O . SER A 1 308 ? -21.059 10.493 0.840 1.00 92.88 308 SER A O 1
ATOM 2467 N N . ARG A 1 309 ? -19.710 9.951 -0.874 1.00 92.56 309 ARG A N 1
ATOM 2468 C CA . ARG A 1 309 ? -20.043 8.515 -0.911 1.00 92.56 309 ARG A CA 1
ATOM 2469 C C . ARG A 1 309 ? -19.502 7.750 0.290 1.00 92.56 309 ARG A C 1
ATOM 2471 O O . ARG A 1 309 ? -20.050 6.710 0.639 1.00 92.56 309 ARG A O 1
ATOM 2478 N N . TRP A 1 310 ? -18.428 8.242 0.902 1.00 95.44 310 TRP A N 1
ATOM 2479 C CA . TRP A 1 310 ? -17.773 7.555 2.003 1.00 95.44 310 TRP A CA 1
ATOM 2480 C C . TRP A 1 310 ? -18.080 8.227 3.332 1.00 95.44 310 TRP A C 1
ATOM 2482 O O . TRP A 1 310 ? -17.908 9.436 3.500 1.00 95.44 310 TRP A O 1
ATOM 2492 N N . ARG A 1 311 ? -18.441 7.422 4.333 1.00 97.12 311 ARG A N 1
ATOM 2493 C CA . ARG A 1 311 ? -18.462 7.898 5.717 1.00 97.12 311 ARG A CA 1
ATOM 2494 C C . ARG A 1 311 ? -17.031 8.203 6.157 1.00 97.12 311 ARG A C 1
ATOM 2496 O O . ARG A 1 311 ? -16.140 7.367 6.016 1.00 97.12 311 ARG A O 1
ATOM 2503 N N . HIS A 1 312 ? -16.811 9.385 6.724 1.00 97.94 312 HIS A N 1
ATOM 2504 C CA . HIS A 1 312 ? -15.507 9.801 7.238 1.00 97.94 312 HIS A CA 1
ATOM 2505 C C . HIS A 1 312 ? -15.455 9.708 8.760 1.00 97.94 312 HIS A C 1
ATOM 2507 O O . HIS A 1 312 ? -16.244 10.354 9.442 1.00 97.94 312 HIS A O 1
ATOM 2513 N N . ILE A 1 313 ? -14.479 8.966 9.286 1.00 98.50 313 ILE A N 1
ATOM 2514 C CA . ILE A 1 313 ? -14.214 8.865 10.724 1.00 98.50 313 ILE A CA 1
ATOM 2515 C C . ILE A 1 313 ? -12.801 9.381 11.014 1.00 98.50 313 ILE A C 1
ATOM 2517 O O . ILE A 1 313 ? -11.818 9.044 10.343 1.00 98.50 313 ILE A O 1
ATOM 2521 N N . LYS A 1 314 ? -12.678 10.233 12.033 1.00 98.56 314 LYS A N 1
ATOM 2522 C CA . LYS A 1 314 ? -11.388 10.746 12.511 1.00 98.56 314 LYS A CA 1
ATOM 2523 C C . LYS A 1 314 ? -10.945 9.961 13.732 1.00 98.56 314 LYS A C 1
ATOM 2525 O O . LYS A 1 314 ? -11.728 9.737 14.643 1.00 98.56 314 LYS A O 1
ATOM 2530 N N . THR A 1 315 ? -9.665 9.618 13.771 1.00 98.44 315 THR A N 1
ATOM 2531 C CA . THR A 1 315 ? -9.040 9.005 14.941 1.00 98.44 315 THR A CA 1
ATOM 2532 C C . THR A 1 315 ? -7.595 9.479 15.124 1.00 98.44 315 THR A C 1
ATOM 2534 O O . THR A 1 315 ? -7.078 10.297 14.348 1.00 98.44 315 THR A O 1
ATOM 2537 N N . PHE A 1 316 ? -6.930 8.992 16.169 1.00 97.69 316 PHE A N 1
ATOM 2538 C CA . PHE A 1 316 ? -5.519 9.255 16.429 1.00 97.69 316 PHE A CA 1
ATOM 2539 C C . PHE A 1 316 ? -4.611 8.404 15.538 1.00 97.69 316 PHE A C 1
ATOM 2541 O O . PHE A 1 316 ? -4.948 7.298 15.127 1.00 97.69 316 PHE A O 1
ATOM 2548 N N . HIS A 1 317 ? -3.413 8.910 15.252 1.00 95.62 317 HIS A N 1
ATOM 2549 C CA . HIS A 1 317 ? -2.383 8.093 14.617 1.00 95.62 317 HIS A CA 1
ATOM 2550 C C . HIS A 1 317 ? -1.836 7.085 15.634 1.00 95.62 317 HIS A C 1
ATOM 2552 O O . HIS A 1 317 ? -1.550 7.454 16.767 1.00 95.62 317 HIS A O 1
ATOM 2558 N N . THR A 1 318 ? -1.582 5.844 15.229 1.00 94.06 318 THR A N 1
ATOM 2559 C CA . THR A 1 318 ? -1.103 4.755 16.108 1.00 94.06 318 THR A CA 1
ATOM 2560 C C . THR A 1 318 ? 0.370 4.867 16.530 1.00 94.06 318 THR A C 1
ATOM 2562 O O . THR A 1 318 ? 0.902 3.984 17.198 1.00 94.06 318 THR A O 1
ATOM 2565 N N . SER A 1 319 ? 1.058 5.956 16.170 1.00 91.81 319 SER A N 1
ATOM 2566 C CA . SER A 1 319 ? 2.452 6.178 16.570 1.00 91.81 319 SER A CA 1
ATOM 2567 C C . SER A 1 319 ? 2.503 6.619 18.029 1.00 91.81 319 SER A C 1
ATOM 2569 O O . SER A 1 319 ? 1.545 7.202 18.527 1.00 91.81 319 SER A O 1
ATOM 2571 N N . GLY A 1 320 ? 3.626 6.422 18.727 1.00 85.75 320 GLY A N 1
ATOM 2572 C CA . GLY A 1 320 ? 3.722 6.761 20.158 1.00 85.75 320 GLY A CA 1
ATOM 2573 C C . GLY A 1 320 ? 3.330 8.212 20.491 1.00 85.75 320 GLY A C 1
ATOM 2574 O O . GLY A 1 320 ? 2.616 8.464 21.462 1.00 85.75 320 GLY A O 1
ATOM 2575 N N . ARG A 1 321 ? 3.726 9.174 19.647 1.00 88.25 321 ARG A N 1
ATOM 2576 C CA . ARG A 1 321 ? 3.322 10.584 19.788 1.00 88.25 321 ARG A CA 1
ATOM 2577 C C . ARG A 1 321 ? 1.875 10.829 19.349 1.00 88.25 321 ARG A C 1
ATOM 2579 O O . ARG A 1 321 ? 1.201 11.670 19.939 1.00 88.25 321 ARG A O 1
ATOM 2586 N N . GLY A 1 322 ? 1.415 10.133 18.310 1.00 91.50 322 GLY A N 1
ATOM 2587 C CA . GLY A 1 322 ? 0.062 10.268 17.778 1.00 91.50 322 GLY A CA 1
ATOM 2588 C C . GLY A 1 322 ? -1.002 9.749 18.740 1.00 91.50 322 GLY A C 1
ATOM 2589 O O . GLY A 1 322 ? -1.959 10.462 19.029 1.00 91.50 322 GLY A O 1
ATOM 2590 N N . ILE A 1 323 ? -0.786 8.556 19.296 1.00 92.56 323 ILE A N 1
ATOM 2591 C CA . ILE A 1 323 ? -1.753 7.842 20.137 1.00 92.56 323 ILE A CA 1
ATOM 2592 C C . ILE A 1 323 ? -1.928 8.520 21.497 1.00 92.56 323 ILE A C 1
ATOM 2594 O O . ILE A 1 323 ? -2.989 8.448 22.100 1.00 92.56 323 ILE A O 1
ATOM 2598 N N . THR A 1 324 ? -0.906 9.243 21.957 1.00 91.69 324 THR A N 1
ATOM 2599 C CA . THR A 1 324 ? -0.946 10.064 23.177 1.00 91.69 324 THR A CA 1
ATOM 2600 C C . THR A 1 324 ? -1.359 11.513 22.904 1.00 91.69 324 THR A C 1
ATOM 2602 O O . THR A 1 324 ? -1.374 12.332 23.822 1.00 91.69 324 THR A O 1
ATOM 2605 N N . ASN A 1 325 ? -1.656 11.870 21.646 1.00 90.94 325 ASN A N 1
ATOM 2606 C CA . ASN A 1 325 ? -1.965 13.237 21.215 1.00 90.94 325 ASN A CA 1
ATOM 2607 C C . ASN A 1 325 ? -0.944 14.277 21.734 1.00 90.94 325 ASN A C 1
ATOM 2609 O O . ASN A 1 325 ? -1.296 15.348 22.238 1.00 90.94 325 ASN A O 1
ATOM 2613 N N . GLY A 1 326 ? 0.347 13.931 21.659 1.00 87.31 326 GLY A N 1
ATOM 2614 C CA . GLY A 1 326 ? 1.433 14.753 22.198 1.00 87.31 326 GLY A CA 1
ATOM 2615 C C . GLY A 1 326 ? 1.468 14.833 23.729 1.00 87.31 326 GLY A C 1
ATOM 2616 O O . GLY A 1 326 ? 1.912 15.848 24.254 1.00 87.31 326 GLY A O 1
ATOM 2617 N N . GLY A 1 327 ? 0.993 13.799 24.428 1.00 88.69 327 GLY A N 1
ATOM 2618 C CA . GLY A 1 327 ? 0.964 13.714 25.894 1.00 88.69 327 GLY A CA 1
ATOM 2619 C C . GLY A 1 327 ? -0.320 14.230 26.551 1.00 88.69 327 GLY A C 1
ATOM 2620 O O . GLY A 1 327 ? -0.380 14.296 27.773 1.00 88.69 327 GLY A O 1
ATOM 2621 N N . ARG A 1 328 ? -1.349 14.590 25.771 1.00 93.00 328 ARG A N 1
ATOM 2622 C CA . ARG A 1 328 ? -2.648 15.052 26.298 1.00 93.00 328 ARG A CA 1
ATOM 2623 C C . ARG A 1 328 ? -3.530 13.924 26.834 1.00 93.00 328 ARG A C 1
ATOM 2625 O O . ARG A 1 328 ? -4.503 14.207 27.519 1.00 93.00 328 ARG A O 1
ATOM 2632 N N . GLN A 1 329 ? -3.204 12.681 26.493 1.00 92.25 329 GLN A N 1
ATOM 2633 C CA . GLN A 1 329 ? -3.892 11.479 26.955 1.00 92.25 329 GLN A CA 1
ATOM 2634 C C . GLN A 1 329 ? -2.898 10.323 27.096 1.00 92.25 329 GLN A C 1
ATOM 2636 O O . GLN A 1 329 ? -1.812 10.326 26.501 1.00 92.25 329 GLN A O 1
ATOM 2641 N N . THR A 1 330 ? -3.282 9.312 27.862 1.00 92.94 330 THR A N 1
ATOM 2642 C CA . THR A 1 330 ? -2.527 8.068 28.006 1.00 92.94 330 THR A CA 1
ATOM 2643 C C . THR A 1 330 ? -2.599 7.220 26.732 1.00 92.94 330 THR A C 1
ATOM 2645 O O . THR A 1 330 ? -3.504 7.353 25.905 1.00 92.94 330 THR A O 1
ATOM 2648 N N . LYS A 1 331 ? -1.652 6.285 26.568 1.00 85.69 331 LYS A N 1
ATOM 2649 C CA . LYS A 1 331 ? -1.689 5.319 25.456 1.00 85.69 331 LYS A CA 1
ATOM 2650 C C . LYS A 1 331 ? -2.958 4.453 25.496 1.00 85.69 331 LYS A C 1
ATOM 2652 O O . LYS A 1 331 ? -3.487 4.133 24.439 1.00 85.69 331 LYS A O 1
ATOM 2657 N N . VAL A 1 332 ? -3.449 4.107 26.690 1.00 89.12 332 VAL A N 1
ATOM 2658 C CA . VAL A 1 332 ? -4.663 3.292 26.878 1.00 89.12 332 VAL A CA 1
ATOM 2659 C C . VAL A 1 332 ? -5.904 4.030 26.376 1.00 89.12 332 VAL A C 1
ATOM 2661 O O . VAL A 1 332 ? -6.663 3.466 25.595 1.00 89.12 332 VAL A O 1
ATOM 2664 N N . GLU A 1 333 ? -6.076 5.301 26.749 1.00 92.44 333 GLU A N 1
ATOM 2665 C CA . GLU A 1 333 ? -7.185 6.137 26.259 1.00 92.44 333 GLU A CA 1
ATOM 2666 C C . GLU A 1 333 ? -7.122 6.323 24.739 1.00 92.44 333 GLU A C 1
ATOM 2668 O O . GLU A 1 333 ? -8.136 6.216 24.051 1.00 92.44 333 GLU A O 1
ATOM 2673 N N . GLY A 1 334 ? -5.918 6.537 24.199 1.00 95.00 334 GLY A N 1
ATOM 2674 C CA . GLY A 1 334 ? -5.709 6.625 22.758 1.00 95.00 334 GLY A CA 1
ATOM 2675 C C . GLY A 1 334 ? -6.088 5.346 22.017 1.00 95.00 334 GLY A C 1
ATOM 2676 O O . GLY A 1 334 ? -6.792 5.419 21.012 1.00 95.00 334 GLY A O 1
ATOM 2677 N N . ILE A 1 335 ? -5.662 4.182 22.518 1.00 93.00 335 ILE A N 1
ATOM 2678 C CA . ILE A 1 335 ? -6.037 2.876 21.954 1.00 93.00 335 ILE A CA 1
ATOM 2679 C C . ILE A 1 335 ? -7.553 2.694 22.013 1.00 93.00 335 ILE A C 1
ATOM 2681 O O . ILE A 1 335 ? -8.153 2.363 20.997 1.00 93.00 335 ILE A O 1
ATOM 2685 N N . ALA A 1 336 ? -8.188 2.969 23.155 1.00 93.25 336 ALA A N 1
ATOM 2686 C CA . ALA A 1 336 ? -9.638 2.844 23.296 1.00 93.25 336 ALA A CA 1
ATOM 2687 C C . ALA A 1 336 ? -10.397 3.712 22.275 1.00 93.25 336 ALA A C 1
ATOM 2689 O O . ALA A 1 336 ? -11.374 3.256 21.684 1.00 93.25 336 ALA A O 1
ATOM 2690 N N . HIS A 1 337 ? -9.915 4.931 22.010 1.00 97.88 337 HIS A N 1
ATOM 2691 C CA . HIS A 1 337 ? -10.483 5.810 20.987 1.00 97.88 337 HIS A CA 1
ATOM 2692 C C . HIS A 1 337 ? -10.310 5.259 19.561 1.00 97.88 337 HIS A C 1
ATOM 2694 O O . HIS A 1 337 ? -11.250 5.305 18.768 1.00 97.88 337 HIS A O 1
ATOM 2700 N N . VAL A 1 338 ? -9.134 4.719 19.221 1.00 98.12 338 VAL A N 1
ATOM 2701 C CA . VAL A 1 338 ? -8.900 4.089 17.906 1.00 98.12 338 VAL A CA 1
ATOM 2702 C C . VAL A 1 338 ? -9.779 2.853 17.724 1.00 98.12 338 VAL A C 1
ATOM 2704 O O . VAL A 1 338 ? -10.421 2.710 16.688 1.00 98.12 338 VAL A O 1
ATOM 2707 N N . VAL A 1 339 ? -9.881 2.004 18.748 1.00 97.75 339 VAL A N 1
ATOM 2708 C CA . VAL A 1 339 ? -10.739 0.810 18.735 1.00 97.75 339 VAL A CA 1
ATOM 2709 C C . VAL A 1 339 ? -12.211 1.184 18.550 1.00 97.75 339 VAL A C 1
ATOM 2711 O O . VAL A 1 339 ? -12.904 0.551 17.757 1.00 97.75 339 VAL A O 1
ATOM 2714 N N . ALA A 1 340 ? -12.699 2.228 19.228 1.00 97.69 340 ALA A N 1
ATOM 2715 C CA . ALA A 1 340 ? -14.067 2.713 19.043 1.00 97.69 340 ALA A CA 1
ATOM 2716 C C . ALA A 1 340 ? -14.321 3.176 17.597 1.00 97.69 340 ALA A C 1
ATOM 2718 O O . ALA A 1 340 ? -15.316 2.774 16.998 1.00 97.69 340 ALA A O 1
ATOM 2719 N N . ALA A 1 341 ? -13.386 3.935 17.014 1.00 98.31 341 ALA A N 1
ATOM 2720 C CA . ALA A 1 341 ? -13.468 4.371 15.621 1.00 98.31 341 ALA A CA 1
ATOM 2721 C C . ALA A 1 341 ? -13.464 3.191 14.630 1.00 98.31 341 ALA A C 1
ATOM 2723 O O . ALA A 1 341 ? -14.180 3.225 13.633 1.00 98.31 341 ALA A O 1
ATOM 2724 N N . PHE A 1 342 ? -12.688 2.135 14.894 1.00 98.25 342 PHE A N 1
ATOM 2725 C CA . PHE A 1 342 ? -12.675 0.931 14.057 1.00 98.25 342 PHE A CA 1
ATOM 2726 C C . PHE A 1 342 ? -13.968 0.121 14.166 1.00 98.25 342 PHE A C 1
ATOM 2728 O O . PHE A 1 342 ? -14.468 -0.341 13.144 1.00 98.25 342 PHE A O 1
ATOM 2735 N N . ARG A 1 343 ? -14.556 0.001 15.362 1.00 97.06 343 ARG A N 1
ATOM 2736 C CA . ARG A 1 343 ? -15.870 -0.645 15.542 1.00 97.06 343 ARG A CA 1
ATOM 2737 C C . ARG A 1 343 ? -16.982 0.112 14.820 1.00 97.06 343 ARG A C 1
ATOM 2739 O O . ARG A 1 343 ? -17.817 -0.501 14.162 1.00 97.06 343 ARG A O 1
ATOM 2746 N N . GLU A 1 344 ? -16.965 1.441 14.900 1.00 96.62 344 GLU A N 1
ATOM 2747 C CA . GLU A 1 344 ? -17.883 2.289 14.136 1.00 96.62 344 GLU A CA 1
ATOM 2748 C C . GLU A 1 344 ? -17.689 2.081 12.626 1.00 96.62 344 GLU A C 1
ATOM 2750 O O . GLU A 1 344 ? -18.657 1.848 11.901 1.00 96.62 344 GLU A O 1
ATOM 2755 N N . ALA A 1 345 ? -16.435 2.075 12.159 1.00 96.88 345 ALA A N 1
ATOM 2756 C CA . ALA A 1 345 ? -16.103 1.866 10.754 1.00 96.88 345 ALA A CA 1
ATOM 2757 C C . ALA A 1 345 ? -16.528 0.489 10.224 1.00 96.88 345 ALA A C 1
ATOM 2759 O O . ALA A 1 345 ? -16.951 0.400 9.075 1.00 96.88 345 ALA A O 1
ATOM 2760 N N . ALA A 1 346 ? -16.451 -0.554 11.056 1.00 93.25 346 ALA A N 1
ATOM 2761 C CA . ALA A 1 346 ? -16.803 -1.933 10.719 1.00 93.25 346 ALA A CA 1
ATOM 2762 C C . ALA A 1 346 ? -18.298 -2.155 10.455 1.00 93.25 346 ALA A C 1
ATOM 2764 O O . ALA A 1 346 ? -18.665 -3.194 9.910 1.00 93.25 346 ALA A O 1
ATOM 2765 N N . THR A 1 347 ? -19.160 -1.213 10.834 1.00 89.12 347 THR A N 1
ATOM 2766 C CA . THR A 1 347 ? -20.598 -1.300 10.560 1.00 89.12 347 THR A CA 1
ATOM 2767 C C . THR A 1 347 ? -20.898 -0.474 9.316 1.00 89.12 347 THR A C 1
ATOM 2769 O O . THR A 1 347 ? -20.665 0.736 9.377 1.00 89.12 347 THR A O 1
ATOM 2772 N N . PRO A 1 348 ? -21.383 -1.048 8.201 1.00 78.75 348 PRO A N 1
ATOM 2773 C CA . PRO A 1 348 ? -21.754 -0.263 7.028 1.00 78.75 348 PRO A CA 1
ATOM 2774 C C . PRO A 1 348 ? -22.712 0.871 7.425 1.00 78.75 348 PRO A C 1
ATOM 2776 O O . PRO A 1 348 ? -23.539 0.668 8.316 1.00 78.75 348 PRO A O 1
ATOM 2779 N N . PRO A 1 349 ? -22.594 2.073 6.836 1.00 77.56 349 PRO A N 1
ATOM 2780 C CA . PRO A 1 349 ? -23.599 3.108 7.050 1.00 77.56 349 PRO A CA 1
ATOM 2781 C C . PRO A 1 349 ? -24.973 2.579 6.620 1.00 77.56 349 PRO A C 1
ATOM 2783 O O . PRO A 1 349 ? -25.057 1.814 5.656 1.00 77.56 349 PRO A O 1
ATOM 2786 N N . ASP A 1 350 ? -26.032 2.979 7.330 1.00 71.88 350 ASP A N 1
ATOM 2787 C CA . ASP A 1 350 ? -27.400 2.640 6.936 1.00 71.88 350 ASP A CA 1
ATOM 2788 C C . ASP A 1 350 ? -27.614 3.032 5.467 1.00 71.88 350 ASP A C 1
ATOM 2790 O O . ASP A 1 350 ? -27.218 4.124 5.042 1.00 71.88 350 ASP A O 1
ATOM 2794 N N . ALA A 1 351 ? -28.187 2.116 4.680 1.00 53.12 351 ALA A N 1
ATOM 2795 C CA . ALA A 1 351 ? -28.526 2.410 3.296 1.00 53.12 351 ALA A CA 1
ATOM 2796 C C . ALA A 1 351 ? -29.505 3.604 3.273 1.00 53.12 351 ALA A C 1
ATOM 2798 O O . ALA A 1 351 ? -30.450 3.599 4.067 1.00 53.12 351 ALA A O 1
ATOM 2799 N N . PRO A 1 352 ? -29.261 4.625 2.431 1.00 49.16 352 PRO A N 1
ATOM 2800 C CA . PRO A 1 352 ? -30.121 5.801 2.350 1.00 49.16 352 PRO A CA 1
ATOM 2801 C C . PRO A 1 352 ? -31.557 5.478 1.926 1.00 49.16 352 PRO A C 1
ATOM 2803 O O . PRO A 1 352 ? -31.756 4.494 1.171 1.00 49.16 352 PRO A O 1
#